Protein AF-A0A163EMZ0-F1 (afdb_monomer_lite)

pLDDT: mean 76.83, std 16.18, range [33.38, 95.81]

Sequence (226 aa):
MDLRSVIGKAVFKEPGGKTLHEARARQNAFLQRTDALIAEARGQAALTTDELLGALPGLTPQAEKGDMAVGLEMLRVQGLLSSEQAKRGFDLLQGIEKSESLLMPEDLLELRRQQKEPASRTYVQWVKALEAFMSFCQVASPLSCTREMAEAYKQKLLGRGLSKNTVKVQLAYLSGLWTSLSEARGVAHIFKGLPASVRLTSGEVALLLRPKAQKPLIKYITFTYY

Radius of gyration: 24.08 Å; chains: 1; bounding box: 62×53×71 Å

Secondary structure (DSSP, 8-state):
--HHHHHS-SS------SSHHHHHHHHHHHHHHHHHHHHHHTT-PPPPHHHHHHTHHHH-TTS-HHHHHHHHHHHHHTTSS-HHHHHHHHHHHHTSSPPPPP--HHHHHHHHHHHS---HHHHHHHHHHHHHHHHHHT-S-GGG--HHHHHHHHHHHHHTT--HHHHHHHHHHHHHHHHHHHHHH----TTTTTTTTS---HHHHHHHTS--PPPP---PPPPPP-

Foldseek 3Di:
DPLCVQLVDPDDDDDQDDDPVSNVVCVVVSVVVVVVSSCVSLLQADADLQLCLLCVCVVCVPDDLVVQLVVLVVCCVVVVDPPVSSVSSNCCSVVVDPRDDAQFLVNLLVLLCVVPPDDPVLSVLLVVLSSVLSSQVSYGGPLPDALVSLVVVLVVCVVVVDDLVVSLVSLVSLQSSLVSVCVVPVGDRSSPCVSVVSDDDPVRVVVVPDDPDPDPPPDDDDDDDD

Structure (mmCIF, N/CA/C/O backbone):
data_AF-A0A163EMZ0-F1
#
_entry.id   AF-A0A163EMZ0-F1
#
loop_
_atom_site.group_PDB
_atom_site.id
_atom_site.type_symbol
_atom_site.label_atom_id
_atom_site.label_alt_id
_atom_site.label_comp_id
_atom_site.label_asym_id
_atom_site.label_entity_id
_atom_site.label_seq_id
_atom_site.pdbx_PDB_ins_code
_atom_site.Cartn_x
_atom_site.Cartn_y
_atom_site.Cartn_z
_atom_site.occupancy
_atom_site.B_iso_or_equiv
_atom_site.auth_seq_id
_atom_site.auth_comp_id
_atom_site.auth_asym_id
_atom_site.auth_atom_id
_atom_site.pdbx_PDB_model_num
ATOM 1 N N . MET A 1 1 ? -5.904 5.024 -14.616 1.00 48.25 1 MET A N 1
ATOM 2 C CA . MET A 1 1 ? -7.087 4.771 -15.476 1.00 48.25 1 MET A CA 1
ATOM 3 C C . MET A 1 1 ? -7.919 6.040 -15.530 1.00 48.25 1 MET A C 1
ATOM 5 O O . MET A 1 1 ? -7.821 6.824 -14.595 1.00 48.25 1 MET A O 1
ATOM 9 N N . ASP A 1 2 ? -8.699 6.268 -16.588 1.00 49.69 2 ASP A N 1
ATOM 10 C CA . ASP A 1 2 ? -9.678 7.361 -16.584 1.00 49.69 2 ASP A CA 1
ATOM 11 C C . ASP A 1 2 ? -10.906 6.917 -15.773 1.00 49.69 2 ASP A C 1
ATOM 13 O O . ASP A 1 2 ? -11.596 5.972 -16.149 1.00 49.69 2 ASP A O 1
ATOM 17 N N . LEU A 1 3 ? -11.171 7.567 -14.637 1.00 49.88 3 LEU A N 1
ATOM 18 C CA . LEU A 1 3 ? -12.321 7.251 -13.779 1.00 49.88 3 LEU A CA 1
ATOM 19 C C . LEU A 1 3 ? -13.646 7.343 -14.541 1.00 49.88 3 LEU A C 1
ATOM 21 O O . LEU A 1 3 ? -14.586 6.611 -14.240 1.00 49.88 3 LEU A O 1
ATOM 25 N N . ARG A 1 4 ? -13.708 8.199 -15.569 1.00 51.28 4 ARG A N 1
ATOM 26 C CA . ARG A 1 4 ? -14.896 8.363 -16.411 1.00 51.28 4 ARG A CA 1
ATOM 27 C C . ARG A 1 4 ? -15.195 7.124 -17.245 1.00 51.28 4 ARG A C 1
ATOM 29 O O . ARG A 1 4 ? -16.366 6.822 -17.448 1.00 51.28 4 ARG A O 1
ATOM 36 N N . SER A 1 5 ? -14.171 6.393 -17.691 1.00 45.59 5 SER A N 1
ATOM 37 C CA . SER A 1 5 ? -14.360 5.180 -18.492 1.00 45.59 5 SER A CA 1
ATOM 38 C C . SER A 1 5 ? -14.722 3.952 -17.651 1.00 45.59 5 SER A C 1
ATOM 40 O O . SER A 1 5 ? -15.195 2.973 -18.213 1.00 45.59 5 SER A O 1
ATOM 42 N N . VAL A 1 6 ? -14.485 3.987 -16.332 1.00 50.25 6 VAL A N 1
ATOM 43 C CA . VAL A 1 6 ? -14.782 2.876 -15.404 1.00 50.25 6 VAL A CA 1
ATOM 44 C C . VAL A 1 6 ? -16.115 3.088 -14.679 1.00 50.25 6 VAL A C 1
ATOM 46 O O . VAL A 1 6 ? -16.925 2.175 -14.608 1.00 50.25 6 VAL A O 1
ATOM 49 N N . ILE A 1 7 ? -16.378 4.304 -14.189 1.00 53.16 7 ILE A N 1
ATOM 50 C CA . ILE A 1 7 ? -17.604 4.643 -13.441 1.00 53.16 7 ILE A CA 1
ATOM 51 C C . ILE A 1 7 ? -18.760 5.008 -14.391 1.00 53.16 7 ILE A C 1
ATOM 53 O O . ILE A 1 7 ? -19.932 4.954 -14.020 1.00 53.16 7 ILE A O 1
ATOM 57 N N . GLY A 1 8 ? -18.452 5.438 -15.620 1.00 48.69 8 GLY A N 1
ATOM 58 C CA . GLY A 1 8 ? -19.447 5.878 -16.605 1.00 48.69 8 GLY A CA 1
ATOM 59 C C . GLY A 1 8 ? -20.138 7.208 -16.266 1.00 48.69 8 GLY A C 1
ATOM 60 O O . GLY A 1 8 ? -21.023 7.645 -17.000 1.00 48.69 8 GLY A O 1
ATOM 61 N N . LYS A 1 9 ? -19.751 7.879 -15.170 1.00 56.56 9 LYS A N 1
ATOM 62 C CA . LYS A 1 9 ? -20.312 9.166 -14.731 1.00 56.56 9 LYS A CA 1
ATOM 63 C C . LYS A 1 9 ? -19.202 10.160 -14.407 1.00 56.56 9 LYS A C 1
ATOM 65 O O . LYS A 1 9 ? -18.270 9.854 -13.675 1.00 56.56 9 LYS A O 1
ATOM 70 N N . ALA A 1 10 ? -19.325 11.374 -14.945 1.00 52.25 10 ALA A N 1
ATOM 71 C CA . ALA A 1 10 ? -18.395 12.474 -14.676 1.00 52.25 10 ALA A CA 1
ATOM 72 C C . ALA A 1 10 ? -18.788 13.316 -13.449 1.00 52.25 10 ALA A C 1
ATOM 74 O O . ALA A 1 10 ? -17.958 14.060 -12.936 1.00 52.25 10 ALA A O 1
ATOM 75 N N . VAL A 1 11 ? -20.047 13.224 -13.003 1.00 61.91 11 VAL A N 1
ATOM 76 C CA . VAL A 1 11 ? -20.599 13.978 -11.870 1.00 61.91 11 VAL A CA 1
ATOM 77 C C . VAL A 1 11 ? -21.580 13.081 -11.118 1.00 61.91 11 VAL A C 1
ATOM 79 O O . VAL A 1 11 ? -22.507 12.539 -11.724 1.00 61.91 11 VAL A O 1
ATOM 82 N N . PHE A 1 12 ? -21.399 12.946 -9.807 1.00 61.03 12 PHE A N 1
ATOM 83 C CA . PHE A 1 12 ? -22.352 12.275 -8.926 1.00 61.03 12 PHE A CA 1
ATOM 84 C C . PHE A 1 12 ? -23.394 13.294 -8.455 1.00 61.03 12 PHE A C 1
ATOM 86 O O . PHE A 1 12 ? -23.039 14.381 -8.001 1.00 61.03 12 PHE A O 1
ATOM 93 N N . LYS A 1 13 ? -24.682 12.971 -8.595 1.00 71.44 13 LYS A N 1
ATOM 94 C CA . LYS A 1 13 ? -25.797 13.822 -8.154 1.00 71.44 13 LYS A CA 1
ATOM 95 C C . LYS A 1 13 ? -26.827 12.964 -7.429 1.00 71.44 13 LYS A C 1
ATOM 97 O O . LYS A 1 13 ? -27.250 11.948 -7.974 1.00 71.44 13 LYS A O 1
ATOM 102 N N . GLU A 1 14 ? -27.252 13.397 -6.246 1.00 68.81 14 GLU A N 1
ATOM 103 C CA . GLU A 1 14 ? -28.346 12.790 -5.481 1.00 68.81 14 GLU A CA 1
ATOM 104 C C . GLU A 1 14 ? -29.213 13.906 -4.863 1.00 68.81 14 GLU A C 1
ATOM 106 O O . GLU A 1 14 ? -28.675 14.942 -4.458 1.00 68.81 14 GLU A O 1
ATOM 111 N N . PRO A 1 15 ? -30.549 13.759 -4.822 1.00 64.81 15 PRO A N 1
ATOM 112 C CA . PRO A 1 15 ? -31.421 14.751 -4.202 1.00 64.81 15 PRO A CA 1
ATOM 113 C C . PRO A 1 15 ? -31.224 14.809 -2.677 1.00 64.81 15 PRO A C 1
ATOM 115 O O . PRO A 1 15 ? -31.428 13.827 -1.964 1.00 64.81 15 PRO A O 1
ATOM 118 N N . GLY A 1 16 ? -30.892 16.000 -2.169 1.00 53.47 16 GLY A N 1
ATOM 119 C CA . GLY A 1 16 ? -30.625 16.253 -0.746 1.00 53.47 16 GLY A CA 1
ATOM 120 C C . GLY A 1 16 ? -31.853 16.264 0.177 1.00 53.47 16 GLY A C 1
ATOM 121 O O . GLY A 1 16 ? -31.689 16.398 1.379 1.00 53.47 16 GLY A O 1
ATOM 122 N N . GLY A 1 17 ? -33.074 16.102 -0.339 1.00 65.31 17 GLY A N 1
ATOM 123 C CA . GLY A 1 17 ? -34.313 16.254 0.442 1.00 65.31 17 GLY A CA 1
ATOM 124 C C . GLY A 1 17 ? -34.954 17.635 0.276 1.00 65.31 17 GLY A C 1
ATOM 125 O O . GLY A 1 17 ? -34.531 18.422 -0.571 1.00 65.31 17 GLY A O 1
ATOM 126 N N . LYS A 1 18 ? -36.019 17.911 1.040 1.00 63.78 18 LYS A N 1
ATOM 127 C CA . LYS A 1 18 ? -36.804 19.159 0.924 1.00 63.78 18 LYS A CA 1
ATOM 128 C C . LYS A 1 18 ? -36.260 20.285 1.803 1.00 63.78 18 LYS A C 1
ATOM 130 O O . LYS A 1 18 ? -36.617 21.441 1.593 1.00 63.78 18 LYS A O 1
ATOM 135 N N . THR A 1 19 ? -35.406 19.966 2.776 1.00 71.50 19 THR A N 1
ATOM 136 C CA . THR A 1 19 ? -34.852 20.937 3.727 1.00 71.50 19 THR A CA 1
ATOM 137 C C . THR A 1 19 ? -33.322 20.906 3.764 1.00 71.50 19 THR A C 1
ATOM 139 O O . THR A 1 19 ? -32.683 19.890 3.490 1.00 71.50 19 THR A O 1
ATOM 142 N N . LEU A 1 20 ? -32.715 22.033 4.152 1.00 59.50 20 LEU A N 1
ATOM 143 C CA . LEU A 1 20 ? -31.262 22.166 4.343 1.00 59.50 20 LEU A CA 1
ATOM 144 C C . LEU A 1 20 ? -30.707 21.184 5.392 1.00 59.50 20 LEU A C 1
ATOM 146 O O . LEU A 1 20 ? -29.557 20.758 5.299 1.00 59.50 20 LEU A O 1
ATOM 150 N N . HIS A 1 21 ? -31.526 20.816 6.378 1.00 63.69 21 HIS A N 1
ATOM 151 C CA . HIS A 1 21 ? -31.138 19.907 7.452 1.00 63.69 21 HIS A CA 1
ATOM 152 C C . HIS A 1 21 ? -31.082 18.445 6.981 1.00 63.69 21 HIS A C 1
ATOM 154 O O . HIS A 1 21 ? -30.137 17.733 7.320 1.00 63.69 21 HIS A O 1
ATOM 160 N N . GLU A 1 22 ? -32.037 18.024 6.144 1.00 58.12 22 GLU A N 1
ATOM 161 C CA . GLU A 1 22 ? -32.027 16.713 5.477 1.00 58.12 22 GLU A CA 1
ATOM 162 C C . GLU A 1 22 ? -30.836 16.573 4.521 1.00 58.12 22 GLU A C 1
ATOM 164 O O . GLU A 1 22 ? -30.182 15.528 4.494 1.00 58.12 22 GLU A O 1
ATOM 169 N N . ALA A 1 23 ? -30.502 17.647 3.796 1.00 55.78 23 ALA A N 1
ATOM 170 C CA . ALA A 1 23 ? -29.372 17.658 2.870 1.00 55.78 23 ALA A CA 1
ATOM 171 C C . ALA A 1 23 ? -28.038 17.471 3.600 1.00 55.78 23 ALA A C 1
ATOM 173 O O . ALA A 1 23 ? -27.220 16.652 3.182 1.00 55.78 23 ALA A O 1
ATOM 174 N N . ARG A 1 24 ? -27.844 18.162 4.731 1.00 59.53 24 ARG A N 1
ATOM 175 C CA . ARG A 1 24 ? -26.654 17.997 5.581 1.00 59.53 24 ARG A CA 1
ATOM 176 C C . ARG A 1 24 ? -26.565 16.604 6.200 1.00 59.53 24 ARG A C 1
ATOM 178 O O . ARG A 1 24 ? -25.481 16.033 6.228 1.00 59.53 24 ARG A O 1
ATOM 185 N N . ALA A 1 25 ? -27.687 16.031 6.637 1.00 66.88 25 ALA A N 1
ATOM 186 C CA . ALA A 1 25 ? -27.706 14.681 7.201 1.00 66.88 25 ALA A CA 1
ATOM 187 C C . ALA A 1 25 ? -27.308 13.610 6.167 1.00 66.88 25 ALA A C 1
ATOM 189 O O . ALA A 1 25 ? -26.634 12.637 6.499 1.00 66.88 25 ALA A O 1
ATOM 190 N N . ARG A 1 26 ? -27.687 13.798 4.896 1.00 63.81 26 ARG A N 1
ATOM 191 C CA . ARG A 1 26 ? -27.383 12.862 3.799 1.00 63.81 26 ARG A CA 1
ATOM 192 C C . ARG A 1 26 ? -26.027 13.094 3.138 1.00 63.81 26 ARG A C 1
ATOM 194 O O . ARG A 1 26 ? -25.518 12.185 2.485 1.00 63.81 26 ARG A O 1
ATOM 201 N N . GLN A 1 27 ? -25.431 14.272 3.320 1.00 63.47 27 GLN A N 1
ATOM 202 C CA . GLN A 1 27 ? -24.167 14.655 2.694 1.00 63.47 27 GLN A CA 1
ATOM 203 C C . GLN A 1 27 ? -23.039 13.669 3.016 1.00 63.47 27 GLN A C 1
ATOM 205 O O . GLN A 1 27 ? -22.371 13.199 2.099 1.00 63.47 27 GLN A O 1
ATOM 210 N N . ASN A 1 28 ? -22.868 13.295 4.288 1.00 64.75 28 ASN A N 1
ATOM 211 C CA . ASN A 1 28 ? -21.809 12.365 4.693 1.00 64.75 28 ASN A CA 1
ATOM 212 C C . ASN A 1 28 ? -22.002 10.970 4.080 1.00 64.75 28 ASN A C 1
ATOM 214 O O . ASN A 1 28 ? -21.058 10.400 3.541 1.00 64.75 28 ASN A O 1
AT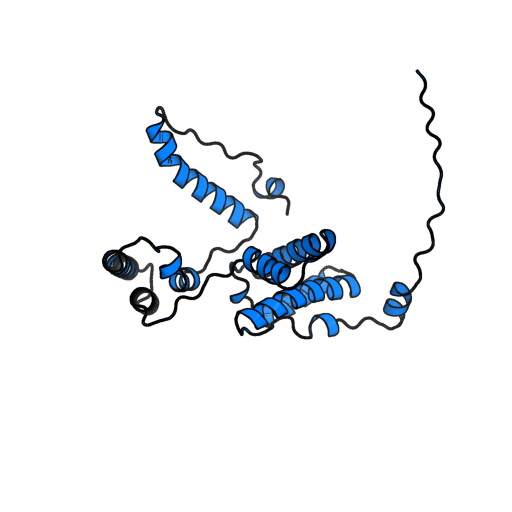OM 218 N N . ALA A 1 29 ? -23.233 10.455 4.076 1.00 66.31 29 ALA A N 1
ATOM 219 C CA . ALA A 1 29 ? -23.548 9.161 3.471 1.00 66.31 29 ALA A CA 1
ATOM 220 C C . ALA A 1 29 ? -23.405 9.166 1.936 1.00 66.31 29 ALA A C 1
ATOM 222 O O . ALA A 1 29 ? -23.107 8.138 1.328 1.00 66.31 29 ALA A O 1
ATOM 223 N N . PHE A 1 30 ? -23.646 10.305 1.279 1.00 68.50 30 PHE A N 1
ATOM 224 C CA . PHE A 1 30 ? -23.410 10.473 -0.155 1.00 68.50 30 PHE A CA 1
ATOM 225 C C . PHE A 1 30 ? -21.914 10.536 -0.481 1.00 68.50 30 PHE A C 1
ATOM 227 O O . PHE A 1 30 ? -21.473 9.848 -1.400 1.00 68.50 30 PHE A O 1
ATOM 234 N N . LEU A 1 31 ? -21.128 11.293 0.294 1.00 69.50 31 LEU A N 1
ATOM 235 C CA . LEU A 1 31 ? -19.672 11.355 0.142 1.00 69.50 31 LEU A CA 1
ATOM 236 C C . LEU A 1 31 ? -19.045 9.971 0.324 1.00 69.50 31 LEU A C 1
ATOM 238 O O . LEU A 1 31 ? -18.386 9.499 -0.591 1.00 69.50 31 LEU A O 1
ATOM 242 N N . GLN A 1 32 ? -19.378 9.256 1.402 1.00 67.31 32 GLN A N 1
ATOM 243 C CA . GLN A 1 32 ? -18.869 7.901 1.655 1.00 67.31 32 GLN A CA 1
ATOM 244 C C . GLN A 1 32 ? -19.189 6.914 0.522 1.00 67.31 32 GLN A C 1
ATOM 246 O O . GLN A 1 32 ? -18.317 6.161 0.097 1.00 67.31 32 GLN A O 1
ATOM 251 N N . ARG A 1 33 ? -20.420 6.929 -0.013 1.00 67.06 33 ARG A N 1
ATOM 252 C CA . ARG A 1 33 ? -20.797 6.081 -1.162 1.00 67.06 33 ARG A CA 1
ATOM 253 C C . ARG A 1 33 ? -20.040 6.462 -2.433 1.00 67.06 33 ARG A C 1
ATOM 255 O O . ARG A 1 33 ? -19.674 5.592 -3.217 1.00 67.06 33 ARG A O 1
ATOM 262 N N . THR A 1 34 ? -19.821 7.756 -2.644 1.00 68.50 34 THR A N 1
ATOM 263 C CA . THR A 1 34 ? -19.108 8.262 -3.820 1.00 68.50 34 THR A CA 1
ATOM 264 C C . THR A 1 34 ? -17.620 7.929 -3.744 1.00 68.50 34 THR A C 1
ATOM 266 O O . THR A 1 34 ? -17.052 7.452 -4.722 1.00 68.50 34 THR A O 1
ATOM 269 N N . ASP A 1 35 ? -17.014 8.099 -2.572 1.00 64.00 35 ASP A N 1
ATOM 270 C CA . ASP A 1 35 ? -15.621 7.757 -2.301 1.00 64.00 35 ASP A CA 1
ATOM 271 C C . ASP A 1 35 ? -15.392 6.247 -2.412 1.00 64.00 35 ASP A C 1
ATOM 273 O O . ASP A 1 35 ? -14.417 5.831 -3.033 1.00 64.00 35 ASP A O 1
ATOM 277 N N . ALA A 1 36 ? -16.329 5.424 -1.927 1.00 60.59 36 ALA A N 1
ATOM 278 C CA . ALA A 1 36 ? -16.290 3.973 -2.105 1.00 60.59 36 ALA A CA 1
ATOM 279 C C . ALA A 1 36 ? -16.339 3.569 -3.590 1.00 60.59 36 ALA A C 1
ATOM 281 O O . ALA A 1 36 ? -15.515 2.773 -4.032 1.00 60.59 36 ALA A O 1
ATOM 282 N N . LEU A 1 37 ? -17.233 4.170 -4.386 1.00 63.25 37 LEU A N 1
ATOM 283 C CA . LEU A 1 37 ? -17.317 3.924 -5.833 1.00 63.25 37 LEU A CA 1
ATOM 284 C C . LEU A 1 37 ? -16.059 4.383 -6.581 1.00 63.25 37 LEU A C 1
ATOM 286 O O . LEU A 1 37 ? -15.639 3.750 -7.548 1.00 63.25 37 LEU A O 1
ATOM 290 N N . ILE A 1 38 ? -15.452 5.492 -6.155 1.00 61.31 38 ILE A N 1
ATOM 291 C CA . ILE A 1 38 ? -14.194 5.983 -6.724 1.00 61.31 38 ILE A CA 1
ATOM 292 C C . ILE A 1 38 ? -13.042 5.044 -6.357 1.00 61.31 38 ILE A C 1
ATOM 294 O O . ILE A 1 38 ? -12.233 4.733 -7.230 1.00 61.31 38 ILE A O 1
ATOM 298 N N . ALA A 1 39 ? -12.968 4.580 -5.108 1.00 59.72 39 ALA A N 1
ATOM 299 C CA . ALA A 1 39 ? -11.950 3.642 -4.641 1.00 59.72 39 ALA A CA 1
ATOM 300 C C . ALA A 1 39 ? -12.048 2.299 -5.381 1.00 59.72 39 ALA A C 1
ATOM 302 O O . ALA A 1 39 ? -11.060 1.826 -5.949 1.00 59.72 39 ALA A O 1
ATOM 303 N N . GLU A 1 40 ? -13.260 1.754 -5.490 1.00 59.19 40 GLU A N 1
ATOM 304 C CA . GLU A 1 40 ? -13.560 0.532 -6.239 1.00 59.19 40 GLU A CA 1
ATOM 305 C C . GLU A 1 40 ? -13.182 0.681 -7.722 1.00 59.19 40 GLU A C 1
ATOM 307 O O . GLU A 1 40 ? -12.467 -0.151 -8.283 1.00 59.19 40 GLU A O 1
ATOM 312 N N . ALA A 1 41 ? -13.545 1.802 -8.352 1.00 55.34 41 ALA A N 1
ATOM 313 C CA . ALA A 1 41 ? -13.198 2.082 -9.745 1.00 55.34 41 ALA A CA 1
ATOM 314 C C . ALA A 1 41 ? -11.706 2.363 -9.986 1.00 55.34 41 ALA A C 1
ATOM 316 O O . ALA A 1 41 ? -11.213 2.206 -11.107 1.00 55.34 41 ALA A O 1
ATOM 317 N N . ARG A 1 42 ? -10.965 2.785 -8.956 1.00 53.12 42 AR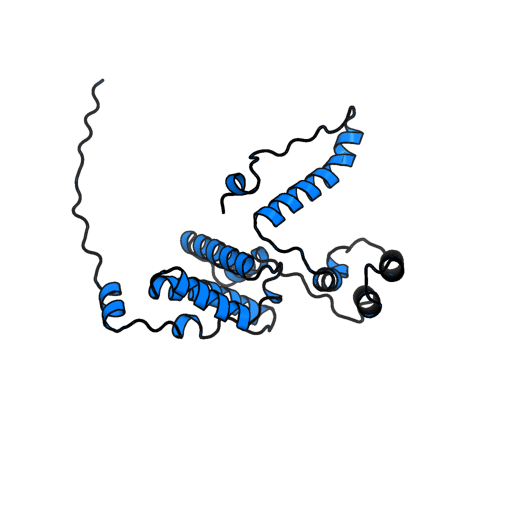G A N 1
ATOM 318 C CA . ARG A 1 42 ? -9.498 2.891 -8.991 1.00 53.12 42 ARG A CA 1
ATOM 319 C C . ARG A 1 42 ? -8.812 1.544 -8.771 1.00 53.12 42 ARG A C 1
ATOM 321 O O . ARG A 1 42 ? -7.594 1.470 -8.935 1.00 53.12 42 ARG A O 1
ATOM 328 N N . GLY A 1 43 ? -9.561 0.493 -8.432 1.00 51.19 43 GLY A N 1
ATOM 329 C CA . GLY A 1 43 ? -9.001 -0.786 -8.009 1.00 51.19 43 GLY A CA 1
ATOM 330 C C . GLY A 1 43 ? -8.204 -0.665 -6.709 1.00 51.19 43 GLY A C 1
ATOM 331 O O . GLY A 1 43 ? -7.278 -1.446 -6.496 1.00 51.19 43 GLY A O 1
ATOM 332 N N . GLN A 1 44 ? -8.515 0.338 -5.880 1.00 58.56 44 GLN A N 1
ATOM 333 C CA . GLN A 1 44 ? -8.017 0.410 -4.514 1.00 58.56 44 GLN A CA 1
ATOM 334 C C . GLN A 1 44 ? -8.790 -0.644 -3.729 1.00 58.56 44 GLN A C 1
ATOM 336 O O . GLN A 1 44 ? -10.007 -0.542 -3.582 1.00 58.56 44 GLN A O 1
ATOM 341 N N . ALA A 1 45 ? -8.100 -1.696 -3.290 1.00 61.53 45 ALA A N 1
ATOM 342 C CA . ALA A 1 45 ? -8.734 -2.664 -2.414 1.00 61.53 45 ALA A CA 1
ATOM 343 C C . ALA A 1 45 ? -9.136 -1.970 -1.112 1.00 61.53 45 ALA A C 1
ATOM 345 O O . ALA A 1 45 ? -8.443 -1.063 -0.645 1.00 61.53 45 ALA A O 1
ATOM 346 N N . ALA A 1 46 ? -10.272 -2.377 -0.553 1.00 68.25 46 ALA A N 1
ATOM 347 C CA . ALA A 1 46 ? -10.661 -1.941 0.775 1.00 68.25 46 ALA A CA 1
ATOM 348 C C . ALA A 1 46 ? -9.631 -2.442 1.795 1.00 68.25 46 ALA A C 1
ATOM 350 O O . ALA A 1 46 ? -9.041 -3.511 1.614 1.00 68.25 46 ALA A O 1
ATOM 351 N N . LEU A 1 47 ? -9.426 -1.667 2.860 1.00 70.88 47 LEU A N 1
ATOM 352 C CA . LEU A 1 47 ? -8.662 -2.142 4.007 1.00 70.88 47 LEU A CA 1
ATOM 353 C C . LEU A 1 47 ? -9.318 -3.417 4.537 1.00 70.88 47 LEU A C 1
ATOM 355 O O . LEU A 1 47 ? -10.541 -3.497 4.674 1.00 70.88 47 LEU A O 1
ATOM 359 N N . THR A 1 48 ? -8.494 -4.409 4.829 1.00 77.44 48 THR A N 1
ATOM 360 C CA . THR A 1 48 ? -8.929 -5.616 5.521 1.00 77.44 48 THR A CA 1
ATOM 361 C C . THR A 1 48 ? -9.368 -5.275 6.944 1.00 77.44 48 THR A C 1
ATOM 363 O O . THR A 1 48 ? -8.965 -4.261 7.521 1.00 77.44 48 THR A O 1
ATOM 366 N N . THR A 1 49 ? -10.177 -6.147 7.544 1.00 79.81 49 THR A N 1
ATOM 367 C CA . THR A 1 49 ? -10.603 -6.006 8.941 1.00 79.81 49 THR A CA 1
ATOM 368 C C . THR A 1 49 ? -9.412 -5.853 9.889 1.00 79.81 49 THR A C 1
ATOM 370 O O . THR A 1 49 ? -9.453 -5.020 10.788 1.00 79.81 49 THR A O 1
ATOM 373 N N . ASP A 1 50 ? -8.326 -6.593 9.661 1.00 80.62 50 ASP A N 1
ATOM 374 C CA . ASP A 1 50 ? -7.134 -6.531 10.512 1.00 80.62 50 ASP A CA 1
ATOM 375 C C . ASP A 1 50 ? -6.354 -5.220 10.352 1.00 80.62 50 ASP A C 1
ATOM 377 O O . ASP A 1 50 ? -5.836 -4.698 11.339 1.00 80.62 50 ASP A O 1
ATOM 381 N N . GLU A 1 51 ? -6.305 -4.655 9.142 1.00 77.25 51 GLU A N 1
ATOM 382 C CA . GLU A 1 51 ? -5.717 -3.330 8.908 1.00 77.25 51 GLU A CA 1
ATOM 383 C C . GLU A 1 51 ? -6.550 -2.231 9.583 1.00 77.25 51 GLU A C 1
ATOM 385 O O . GLU A 1 51 ? -5.995 -1.336 10.222 1.00 77.25 51 GLU A O 1
ATOM 390 N N . LEU A 1 52 ? -7.883 -2.316 9.504 1.00 81.50 52 LEU A N 1
ATOM 391 C CA . LEU A 1 52 ? -8.783 -1.384 10.191 1.00 81.50 52 LEU A CA 1
ATOM 392 C C . LEU A 1 52 ? -8.641 -1.473 11.714 1.00 81.50 52 LEU A C 1
ATOM 394 O O . LEU A 1 52 ? -8.606 -0.442 12.385 1.00 81.50 52 LEU A O 1
ATOM 398 N N . LEU A 1 53 ? -8.523 -2.688 12.258 1.00 84.38 53 LEU A N 1
ATOM 399 C CA . LEU A 1 53 ? -8.307 -2.904 13.688 1.00 84.38 53 LEU A CA 1
ATOM 400 C C . LEU A 1 53 ? -6.956 -2.349 14.139 1.00 84.38 53 LEU A C 1
ATOM 402 O O . LEU A 1 53 ? -6.917 -1.610 15.118 1.00 84.38 53 LEU A O 1
ATOM 406 N N . GLY A 1 54 ? -5.871 -2.623 13.408 1.00 81.81 54 GLY A N 1
ATOM 407 C CA . GLY A 1 54 ? -4.532 -2.103 13.721 1.00 81.81 54 GLY A CA 1
ATOM 408 C C . GLY A 1 54 ? -4.476 -0.572 13.802 1.00 81.81 54 GLY A C 1
ATOM 409 O O . GLY A 1 54 ? -3.738 -0.010 14.617 1.00 81.81 54 GLY A O 1
ATOM 410 N N . ALA A 1 55 ? -5.315 0.097 13.012 1.00 80.88 55 ALA A N 1
ATOM 411 C CA . ALA A 1 55 ? -5.447 1.547 12.938 1.00 80.88 55 ALA A CA 1
ATOM 412 C C . ALA A 1 55 ? -6.469 2.150 13.911 1.00 80.88 55 ALA A C 1
ATOM 414 O O . ALA A 1 55 ? -6.568 3.376 14.015 1.00 80.88 55 ALA A O 1
ATOM 415 N N . LEU A 1 56 ? -7.261 1.309 14.582 1.00 82.00 56 LEU A N 1
ATOM 416 C CA . LEU A 1 56 ? -8.481 1.699 15.287 1.00 82.00 56 LEU A CA 1
ATOM 417 C C . LEU A 1 56 ? -8.275 2.884 16.247 1.00 82.00 56 LEU A C 1
ATOM 419 O O . LEU A 1 56 ? -9.043 3.843 16.144 1.00 82.00 56 LEU A O 1
ATOM 423 N N . PRO A 1 57 ? -7.223 2.920 17.097 1.00 78.31 57 PRO A N 1
ATOM 424 C CA . PRO A 1 57 ? -7.005 4.051 18.000 1.00 78.31 57 PRO A CA 1
ATOM 425 C C . PRO A 1 57 ? -6.804 5.393 17.278 1.00 78.31 57 PRO A C 1
ATOM 427 O O . PRO A 1 57 ? -7.212 6.433 17.790 1.00 78.31 57 PRO A O 1
ATOM 430 N N . GLY A 1 58 ? -6.194 5.380 16.088 1.00 74.81 58 GLY A N 1
ATOM 431 C CA . GLY A 1 58 ? -5.986 6.572 15.263 1.00 74.81 58 GLY A CA 1
ATOM 432 C C . GLY A 1 58 ? -7.207 6.971 14.431 1.00 74.81 58 GLY A C 1
ATOM 433 O O . GLY A 1 58 ? -7.370 8.149 14.122 1.00 74.81 58 GLY A O 1
ATOM 434 N N . LEU A 1 59 ? -8.076 6.014 14.090 1.00 76.00 59 LEU A N 1
ATOM 435 C CA . LEU A 1 59 ? -9.321 6.265 13.356 1.00 76.00 59 LEU A CA 1
ATOM 436 C C . LEU A 1 59 ? -10.425 6.841 14.252 1.00 76.00 59 LEU A C 1
ATOM 438 O O . LEU A 1 59 ? -11.274 7.592 13.773 1.00 76.00 59 LEU A O 1
ATOM 442 N N . THR A 1 60 ? -10.403 6.527 15.550 1.00 77.25 60 THR A N 1
ATOM 443 C CA . THR A 1 60 ? -11.399 7.001 16.522 1.00 77.25 60 THR A CA 1
ATOM 444 C C . THR A 1 60 ? -10.767 7.771 17.689 1.00 77.25 60 THR A C 1
ATOM 446 O O . THR A 1 60 ? -10.991 7.418 18.848 1.00 77.25 60 THR A O 1
ATOM 449 N N . PRO A 1 61 ? -10.000 8.849 17.436 1.00 74.44 61 PRO A N 1
ATOM 450 C CA . PRO A 1 61 ? -9.215 9.523 18.475 1.00 74.44 61 PRO A CA 1
ATOM 451 C C . PRO A 1 61 ? -10.073 10.237 19.530 1.00 74.44 61 PRO A C 1
ATOM 453 O O . PRO A 1 61 ? -9.580 10.545 20.609 1.00 74.44 61 PRO A O 1
ATOM 456 N N . GLN A 1 62 ? -11.343 10.512 19.215 1.00 77.56 62 GLN A N 1
ATOM 457 C CA . GLN A 1 62 ? -12.298 11.193 20.098 1.00 77.56 62 GLN A CA 1
ATOM 458 C C . GLN A 1 62 ? -13.310 10.238 20.749 1.00 77.56 62 GLN A C 1
ATOM 460 O O . GLN A 1 62 ? -14.160 10.687 21.511 1.00 77.56 62 GLN A O 1
ATOM 465 N N . ALA A 1 63 ? -13.278 8.946 20.409 1.00 79.38 63 ALA A N 1
ATOM 466 C CA . ALA A 1 63 ? -14.239 7.987 20.939 1.00 79.38 63 ALA A CA 1
ATOM 467 C C . ALA A 1 63 ? -13.824 7.512 22.336 1.00 79.38 63 ALA A C 1
ATOM 469 O O . ALA A 1 63 ? -12.641 7.281 22.602 1.00 79.38 63 ALA A O 1
ATOM 470 N N . GLU A 1 64 ? -14.802 7.315 23.220 1.00 84.00 64 GLU A N 1
ATOM 471 C CA . GLU A 1 64 ? -14.540 6.715 24.522 1.00 84.00 64 GLU A CA 1
ATOM 472 C C . GLU A 1 64 ? -14.162 5.237 24.365 1.00 84.00 64 GLU A C 1
ATOM 474 O O . GLU A 1 64 ? -14.833 4.454 23.691 1.00 84.00 64 GLU A O 1
ATOM 479 N N . LYS A 1 65 ? -13.068 4.830 25.020 1.00 83.00 65 LYS A N 1
ATOM 480 C CA . LYS A 1 65 ? -12.540 3.460 24.920 1.00 83.00 65 LYS A CA 1
ATOM 481 C C . LYS A 1 65 ? -13.544 2.402 25.387 1.00 83.00 65 LYS A C 1
ATOM 483 O O . LYS A 1 65 ? -13.541 1.296 24.854 1.00 83.00 65 LYS A O 1
ATOM 488 N N . GLY A 1 66 ? -14.378 2.739 26.376 1.00 82.38 66 GLY A N 1
ATOM 489 C CA . GLY A 1 66 ? -15.427 1.858 26.896 1.00 82.38 66 GLY A CA 1
ATOM 490 C C . GLY A 1 66 ? -16.483 1.540 25.840 1.00 82.38 66 GLY A C 1
ATOM 491 O O . GLY A 1 66 ? -16.736 0.369 25.567 1.00 82.38 66 GLY A O 1
ATOM 492 N N . ASP A 1 67 ? -17.011 2.567 25.174 1.00 85.44 67 ASP A N 1
ATOM 493 C CA . ASP A 1 67 ? -17.997 2.415 24.098 1.00 85.44 67 ASP A CA 1
ATOM 494 C C . ASP A 1 67 ? -17.428 1.632 22.912 1.00 85.44 67 ASP A C 1
ATOM 496 O O . ASP A 1 67 ? -18.090 0.760 22.346 1.00 85.44 67 ASP A O 1
ATOM 500 N N . MET A 1 68 ? -16.163 1.883 22.571 1.00 85.06 68 MET A N 1
ATOM 501 C CA . MET A 1 68 ? -15.466 1.156 21.511 1.00 85.06 68 MET A CA 1
ATOM 502 C C . MET A 1 68 ? -15.262 -0.324 21.856 1.00 85.06 68 MET A C 1
ATOM 504 O O . MET A 1 68 ? -15.454 -1.184 20.998 1.00 85.06 68 MET A O 1
ATOM 508 N N . ALA A 1 69 ? -14.922 -0.644 23.108 1.00 86.44 69 ALA A N 1
ATOM 509 C CA . ALA A 1 69 ? -14.801 -2.025 23.571 1.00 86.44 69 ALA A CA 1
ATOM 510 C C . ALA A 1 69 ? -16.143 -2.771 23.506 1.00 86.44 69 ALA A C 1
ATOM 512 O O . ALA A 1 69 ? -16.192 -3.913 23.047 1.00 86.44 69 ALA A O 1
ATOM 513 N N . VAL A 1 70 ? -17.238 -2.110 23.898 1.00 88.12 70 VAL A N 1
ATOM 514 C CA . VAL A 1 70 ? -18.596 -2.659 23.760 1.00 88.12 70 VAL A CA 1
ATOM 515 C C . VAL A 1 70 ? -18.937 -2.881 22.286 1.00 88.12 70 VAL A C 1
ATOM 517 O O . VAL A 1 70 ? -19.432 -3.948 21.928 1.00 88.12 70 VAL A O 1
ATOM 520 N N . GLY A 1 71 ? -18.616 -1.922 21.415 1.00 87.88 71 GLY A N 1
ATOM 521 C CA . GLY A 1 71 ? -18.812 -2.047 19.971 1.00 87.88 71 GLY A CA 1
ATOM 522 C C . GLY A 1 71 ? -18.076 -3.246 19.364 1.00 87.88 71 GLY A C 1
ATOM 523 O O . GLY A 1 71 ? -18.678 -4.014 18.614 1.00 87.88 71 GLY A O 1
ATOM 524 N N . LEU A 1 72 ? -16.806 -3.462 19.724 1.00 89.56 72 LEU A N 1
ATOM 525 C CA . LEU A 1 72 ? -16.030 -4.627 19.274 1.00 89.56 72 LEU A CA 1
ATOM 526 C C . LEU A 1 72 ? -16.661 -5.950 19.725 1.00 89.56 72 LEU A C 1
ATOM 528 O O . LEU A 1 72 ? -16.748 -6.893 18.937 1.00 89.56 72 LEU A O 1
ATOM 532 N N . GLU A 1 73 ? -17.148 -6.010 20.963 1.00 89.31 73 GLU A N 1
ATOM 533 C CA . GLU A 1 73 ? -17.805 -7.204 21.493 1.00 89.31 73 GLU A CA 1
ATOM 534 C C . GLU A 1 73 ? -19.156 -7.467 20.811 1.00 89.31 73 GLU A C 1
ATOM 536 O O . GLU A 1 73 ? -19.477 -8.608 20.480 1.00 89.31 73 GLU A O 1
ATOM 541 N N . MET A 1 74 ? -19.923 -6.419 20.499 1.00 87.81 74 MET A N 1
ATOM 542 C CA . MET A 1 74 ? -21.149 -6.552 19.709 1.00 87.81 74 MET A CA 1
ATOM 543 C C . MET A 1 74 ? -20.865 -7.084 18.300 1.00 87.81 74 MET A C 1
ATOM 545 O O . MET A 1 74 ? -21.571 -7.981 17.836 1.00 87.81 74 MET A O 1
ATOM 549 N N . LEU A 1 75 ? -19.820 -6.586 17.632 1.00 88.56 75 LEU A N 1
ATOM 550 C CA . LEU A 1 75 ? -19.409 -7.076 16.311 1.00 88.56 75 LEU A CA 1
ATOM 551 C C . LEU A 1 75 ? -18.948 -8.541 16.361 1.00 88.56 75 LEU A C 1
ATOM 553 O O . LEU A 1 75 ? -19.242 -9.306 15.441 1.00 88.56 75 LEU A O 1
ATOM 557 N N . ARG A 1 76 ? -18.292 -8.961 17.451 1.00 93.06 76 ARG A N 1
ATOM 558 C CA . ARG A 1 76 ? -17.943 -10.367 17.703 1.00 93.06 76 ARG A CA 1
ATOM 559 C C . ARG A 1 76 ? -19.186 -11.242 17.842 1.00 93.06 76 ARG A C 1
ATOM 561 O O . ARG A 1 76 ? -19.285 -12.277 17.188 1.00 93.06 76 ARG A O 1
ATOM 568 N N . VAL A 1 77 ? -20.150 -10.830 18.669 1.00 90.25 77 VAL A N 1
ATOM 569 C CA . VAL A 1 77 ? -21.408 -11.568 18.891 1.00 90.25 77 VAL A CA 1
ATOM 570 C C . VAL A 1 77 ? -22.227 -11.683 17.602 1.00 90.25 77 VAL A C 1
ATOM 572 O O . VAL A 1 77 ? -22.847 -12.715 17.359 1.00 90.25 77 VAL A O 1
ATOM 575 N N . GLN A 1 78 ? -22.187 -10.662 16.745 1.00 88.94 78 GLN A N 1
ATOM 576 C CA . GLN A 1 78 ? -22.825 -10.675 15.424 1.00 88.94 78 GLN A CA 1
ATOM 577 C C . GLN A 1 78 ? -22.066 -11.513 14.379 1.00 88.94 78 GLN A C 1
ATOM 579 O O . GLN A 1 78 ? -22.535 -11.643 13.250 1.00 88.94 78 GLN A O 1
ATOM 584 N N . GLY A 1 79 ? -20.906 -12.080 14.727 1.00 83.50 79 GLY A N 1
ATOM 585 C CA . GLY A 1 79 ? -20.082 -12.884 13.823 1.00 83.50 79 GLY A CA 1
ATOM 586 C C . GLY A 1 79 ? -19.330 -12.072 12.765 1.00 83.50 79 GLY A C 1
ATOM 587 O O . GLY A 1 79 ? -18.811 -12.653 11.815 1.00 83.50 79 GLY A O 1
ATOM 588 N N . LEU A 1 80 ? -19.265 -10.745 12.911 1.00 82.69 80 LEU A N 1
ATOM 589 C CA . LEU A 1 80 ? -18.528 -9.854 12.008 1.00 82.69 80 LEU A CA 1
ATOM 590 C C . LEU A 1 80 ? -17.035 -9.782 12.351 1.00 82.69 80 LEU A C 1
ATOM 592 O O . LEU A 1 80 ? -16.229 -9.447 11.486 1.00 82.69 80 LEU A O 1
ATOM 596 N N . LEU A 1 81 ? -16.672 -10.112 13.594 1.00 87.81 81 LEU A N 1
ATOM 597 C CA . LEU A 1 81 ? -15.292 -10.278 14.050 1.00 87.81 81 LEU A CA 1
ATOM 598 C C . LEU A 1 81 ? -15.093 -11.670 14.644 1.00 87.81 81 LEU A C 1
ATOM 600 O O . LEU A 1 81 ? -15.965 -12.193 15.342 1.00 87.81 81 LEU A O 1
ATOM 604 N N . SER A 1 82 ? -13.909 -12.243 14.436 1.00 88.69 82 SER A N 1
ATOM 605 C CA . SER A 1 82 ? -13.484 -13.411 15.207 1.00 88.69 82 SER A CA 1
ATOM 606 C C . SER A 1 82 ? -13.194 -13.031 16.667 1.00 88.69 82 SER A C 1
ATOM 608 O O . SER A 1 82 ? -12.952 -11.867 16.998 1.00 88.69 82 SER A O 1
ATOM 610 N N . SER A 1 83 ? -13.168 -14.023 17.563 1.00 88.88 83 SER A N 1
ATOM 611 C CA . SER A 1 83 ? -12.772 -13.797 18.962 1.00 88.88 83 SER A CA 1
ATOM 612 C C . SER A 1 83 ? -11.350 -13.240 19.089 1.00 88.88 83 SER A C 1
ATOM 614 O O . SER A 1 83 ? -11.086 -12.437 19.979 1.00 88.88 83 SER A O 1
ATOM 616 N N . GLU A 1 84 ? -10.447 -13.629 18.187 1.00 88.56 84 GLU A N 1
ATOM 617 C CA . GLU A 1 84 ? -9.074 -13.115 18.151 1.00 88.56 84 GLU A CA 1
ATOM 618 C C . GLU A 1 84 ? -9.035 -11.652 17.698 1.00 88.56 84 GLU A C 1
ATOM 620 O O . GLU A 1 84 ? -8.362 -10.837 18.322 1.00 88.56 84 GLU A O 1
ATOM 625 N N . GLN A 1 85 ? -9.814 -11.296 16.675 1.00 87.75 85 GLN A N 1
ATOM 626 C CA . GLN A 1 85 ? -9.912 -9.927 16.164 1.00 87.75 85 GLN A CA 1
ATOM 627 C C . GLN A 1 85 ? -10.511 -8.962 17.189 1.00 87.75 85 GLN A C 1
ATOM 629 O O . GLN A 1 85 ? -9.985 -7.869 17.395 1.00 87.75 85 GLN A O 1
ATOM 634 N N . ALA A 1 86 ? -11.580 -9.376 17.871 1.00 88.38 86 ALA A N 1
ATOM 635 C CA . ALA A 1 86 ? -12.202 -8.573 18.920 1.00 88.38 86 ALA A CA 1
ATOM 636 C C . ALA A 1 86 ? -11.247 -8.351 20.102 1.00 88.38 86 ALA A C 1
ATOM 638 O O . ALA A 1 86 ? -11.094 -7.222 20.571 1.00 88.38 86 ALA A O 1
ATOM 639 N N . LYS A 1 87 ? -10.544 -9.409 20.531 1.00 89.62 87 LYS A N 1
ATOM 640 C CA . LYS A 1 87 ? -9.522 -9.319 21.579 1.00 89.62 87 LYS A CA 1
ATOM 641 C C . LYS A 1 87 ? -8.386 -8.379 21.175 1.00 89.62 87 LYS A C 1
ATOM 643 O O . LYS A 1 87 ? -8.026 -7.500 21.947 1.00 89.62 87 LYS A O 1
ATOM 648 N N . ARG A 1 88 ? -7.873 -8.514 19.952 1.00 87.69 88 ARG A N 1
ATOM 649 C CA . ARG A 1 88 ? -6.820 -7.644 19.419 1.00 87.69 88 ARG A CA 1
ATOM 650 C C . ARG A 1 88 ? -7.249 -6.176 19.400 1.00 87.69 88 ARG A C 1
ATOM 652 O O . ARG A 1 88 ? -6.516 -5.310 19.864 1.00 87.69 88 ARG A O 1
ATOM 659 N N . GLY A 1 89 ? -8.458 -5.888 18.913 1.00 86.56 89 GLY A N 1
ATOM 660 C CA . GLY A 1 89 ? -9.018 -4.535 18.933 1.00 86.56 89 GLY A CA 1
ATOM 661 C C . GLY A 1 89 ? -9.116 -3.962 20.350 1.00 86.56 89 GLY A C 1
ATOM 662 O O . GLY A 1 89 ? -8.782 -2.799 20.571 1.00 86.56 89 GLY A O 1
ATOM 663 N N . PHE A 1 90 ? -9.511 -4.785 21.325 1.00 88.06 90 PHE A N 1
ATOM 664 C CA . PHE A 1 90 ? -9.538 -4.394 22.732 1.00 88.06 90 PHE A CA 1
ATOM 665 C C . PHE A 1 90 ? -8.133 -4.078 23.266 1.00 88.06 90 PHE A C 1
ATOM 667 O O . PHE A 1 90 ? -7.925 -3.012 23.847 1.00 88.06 90 PHE A O 1
ATOM 674 N N . ASP A 1 91 ? -7.159 -4.955 23.016 1.00 87.88 91 ASP A N 1
ATOM 675 C CA . ASP A 1 91 ? -5.768 -4.780 23.448 1.00 87.88 91 ASP A CA 1
ATOM 676 C C . ASP A 1 91 ? -5.143 -3.506 22.842 1.00 87.88 91 ASP A C 1
ATOM 678 O O . ASP A 1 91 ? -4.431 -2.770 23.533 1.00 87.88 91 ASP A O 1
ATOM 682 N N . LEU A 1 92 ? -5.479 -3.177 21.590 1.00 87.38 92 LEU A N 1
ATOM 683 C CA . LEU A 1 92 ? -5.086 -1.934 20.916 1.00 87.38 92 LEU A CA 1
ATOM 684 C C . LEU A 1 92 ? -5.713 -0.685 21.558 1.00 87.38 92 LEU A C 1
ATOM 686 O O . LEU A 1 92 ? -5.023 0.313 21.772 1.00 87.38 92 LEU A O 1
ATOM 690 N N . LEU A 1 93 ? -7.003 -0.723 21.915 1.00 85.94 93 LEU A N 1
ATOM 691 C CA . LEU A 1 93 ? -7.678 0.392 22.599 1.00 85.94 93 LEU A CA 1
ATOM 692 C C . LEU A 1 93 ? -7.105 0.636 24.000 1.00 85.94 93 LEU A C 1
ATOM 694 O O . LEU A 1 93 ? -6.942 1.788 24.422 1.00 85.94 93 LEU A O 1
ATOM 698 N N . GLN A 1 94 ? -6.763 -0.433 24.721 1.00 84.06 94 GLN A N 1
ATOM 699 C CA . GLN A 1 94 ? -6.125 -0.346 26.036 1.00 84.06 94 GLN A CA 1
ATOM 700 C C . GLN A 1 94 ? -4.649 0.072 25.960 1.00 84.06 94 GLN A C 1
ATOM 702 O O . GLN A 1 94 ? -4.071 0.447 26.978 1.00 84.06 94 GLN A O 1
ATOM 707 N N . GLY A 1 95 ? -4.047 0.079 24.766 1.00 80.44 95 GLY A N 1
ATOM 708 C CA . GLY A 1 95 ? -2.631 0.397 24.566 1.00 80.44 95 GLY A CA 1
ATOM 709 C C . GLY A 1 95 ? -1.686 -0.723 25.009 1.00 80.44 95 GLY A C 1
ATOM 710 O O . GLY A 1 95 ? -0.501 -0.470 25.220 1.00 80.44 95 GLY A O 1
ATOM 711 N N . ILE A 1 96 ? -2.212 -1.941 25.171 1.00 84.12 96 ILE A N 1
ATOM 712 C CA . ILE A 1 96 ? -1.435 -3.158 25.435 1.00 84.12 96 ILE A CA 1
ATOM 713 C C . ILE A 1 96 ? -0.677 -3.541 24.159 1.00 84.12 96 ILE A C 1
ATOM 715 O O . ILE A 1 96 ? 0.525 -3.801 24.198 1.00 84.12 96 ILE A O 1
ATOM 719 N N . GLU A 1 97 ? -1.369 -3.508 23.019 1.00 81.62 97 GLU A N 1
ATOM 720 C CA . GLU A 1 97 ? -0.766 -3.619 21.692 1.00 81.62 97 GLU A CA 1
ATOM 721 C C . GLU A 1 97 ? -0.554 -2.219 21.097 1.00 81.62 97 GLU A C 1
ATOM 723 O O . GLU A 1 97 ? -1.339 -1.293 21.322 1.00 81.62 97 GLU A O 1
ATOM 728 N N . LYS A 1 98 ? 0.533 -2.039 20.338 1.00 76.81 98 LYS A N 1
ATOM 729 C CA . LYS A 1 98 ? 0.791 -0.776 19.640 1.00 76.81 98 LYS A CA 1
ATOM 730 C C . LYS A 1 98 ? -0.045 -0.711 18.371 1.00 76.81 98 LYS A C 1
ATOM 732 O O . LYS A 1 98 ? 0.044 -1.598 17.531 1.00 76.81 98 LYS A O 1
ATOM 737 N N . SER A 1 99 ? -0.779 0.386 18.211 1.00 74.19 99 SER A N 1
ATOM 738 C CA . SER A 1 99 ? -1.439 0.700 16.946 1.00 74.19 99 SER A CA 1
ATOM 739 C C . SER A 1 99 ? -0.415 0.869 15.832 1.00 74.19 99 SER A C 1
ATOM 741 O O . SER A 1 99 ? 0.606 1.545 15.994 1.00 74.19 99 SER A O 1
ATOM 743 N N . GLU A 1 100 ? -0.716 0.262 14.692 1.00 71.00 100 GLU A N 1
ATOM 744 C CA . GLU A 1 100 ? 0.036 0.462 13.469 1.00 71.00 100 GLU A CA 1
ATOM 745 C C . GLU A 1 100 ? -0.597 1.619 12.700 1.00 71.00 100 GLU A C 1
ATOM 747 O O . GLU A 1 100 ? -1.793 1.624 12.405 1.00 71.00 100 GLU A O 1
ATOM 752 N N . SER A 1 101 ? 0.211 2.628 12.370 1.00 67.81 101 SER A N 1
ATOM 753 C CA . SER A 1 101 ? -0.224 3.672 11.445 1.00 67.81 101 SER A CA 1
ATOM 754 C C . SER A 1 101 ? -0.515 3.022 10.101 1.00 67.81 101 SER A C 1
ATOM 756 O O . SER A 1 101 ? 0.397 2.455 9.490 1.00 67.81 101 SER A O 1
ATOM 758 N N . LEU A 1 102 ? -1.744 3.188 9.608 1.00 74.75 102 LEU A N 1
ATOM 759 C CA . LEU A 1 102 ? -2.031 2.948 8.199 1.00 74.75 102 LEU A CA 1
ATOM 760 C C . LEU A 1 102 ? -1.050 3.766 7.371 1.00 74.75 102 LEU A C 1
ATOM 762 O O . LEU A 1 102 ? -0.729 4.909 7.709 1.00 74.75 102 LEU A O 1
ATOM 766 N N . LEU A 1 103 ? -0.529 3.133 6.332 1.00 80.38 103 LEU A N 1
ATOM 767 C CA . LEU A 1 103 ? 0.312 3.780 5.350 1.00 80.38 103 LEU A CA 1
ATOM 768 C C . LEU A 1 103 ? -0.376 3.556 4.019 1.00 80.38 103 LEU A C 1
ATOM 770 O O . LEU A 1 103 ? -0.419 2.437 3.519 1.00 80.38 103 LEU A O 1
ATOM 774 N N . MET A 1 104 ? -0.965 4.612 3.487 1.00 84.56 104 MET A N 1
ATOM 775 C CA . MET A 1 104 ? -1.600 4.600 2.183 1.00 84.56 104 MET A CA 1
ATOM 776 C C . MET A 1 104 ? -0.548 4.826 1.087 1.00 84.56 104 MET A C 1
ATOM 778 O O . MET A 1 104 ? 0.566 5.296 1.357 1.00 84.56 104 MET A O 1
ATOM 782 N N . PRO A 1 105 ? -0.849 4.482 -0.176 1.00 85.88 105 PRO A N 1
ATOM 783 C CA . PRO A 1 105 ? 0.046 4.760 -1.298 1.00 85.88 105 PRO A CA 1
ATOM 784 C C . PRO A 1 105 ? 0.489 6.231 -1.375 1.00 85.88 105 PRO A C 1
ATOM 786 O O . PRO A 1 105 ? 1.636 6.522 -1.717 1.00 85.88 105 PRO A O 1
ATOM 789 N N . GLU A 1 106 ? -0.402 7.156 -1.031 1.00 85.81 106 GLU A N 1
ATOM 790 C CA . GLU A 1 106 ? -0.155 8.594 -0.986 1.00 85.81 106 GLU A CA 1
ATOM 791 C C . GLU A 1 106 ? 0.880 8.952 0.090 1.00 85.81 106 GLU A C 1
ATOM 793 O O . GLU A 1 106 ? 1.845 9.660 -0.206 1.00 85.81 106 GLU A O 1
ATOM 798 N N . ASP A 1 107 ? 0.764 8.367 1.285 1.00 85.44 107 ASP A N 1
ATOM 799 C CA . ASP A 1 107 ? 1.710 8.573 2.387 1.00 85.44 107 ASP A CA 1
ATOM 800 C C . ASP A 1 107 ? 3.123 8.119 1.998 1.00 85.44 107 ASP A C 1
ATOM 802 O O . ASP A 1 107 ? 4.114 8.777 2.314 1.00 85.44 107 ASP A O 1
ATOM 806 N N . LEU A 1 108 ? 3.240 7.016 1.248 1.00 90.38 108 LEU A N 1
ATOM 807 C CA . LEU A 1 108 ? 4.529 6.538 0.740 1.00 90.38 108 LEU A CA 1
ATOM 808 C C . LEU A 1 108 ? 5.174 7.532 -0.238 1.00 90.38 108 LEU A C 1
ATOM 810 O O . LEU A 1 108 ? 6.395 7.733 -0.230 1.00 90.38 108 LEU A O 1
ATOM 814 N N . LEU A 1 109 ? 4.364 8.144 -1.102 1.00 90.12 109 LEU A N 1
ATOM 815 C CA . LEU A 1 109 ? 4.830 9.147 -2.058 1.00 90.12 109 LEU A CA 1
ATOM 816 C C . LEU A 1 109 ? 5.296 10.417 -1.344 1.00 90.12 109 LEU A C 1
ATOM 818 O O . LEU A 1 109 ? 6.325 10.984 -1.726 1.00 90.12 109 LEU A O 1
ATOM 822 N N . GLU A 1 110 ? 4.571 10.852 -0.315 1.00 87.81 110 GLU A N 1
ATOM 823 C CA . GLU A 1 110 ? 4.955 11.993 0.515 1.00 87.81 110 GLU A CA 1
ATOM 824 C C . GLU A 1 110 ? 6.231 11.715 1.304 1.00 87.81 110 GLU A C 1
ATOM 826 O O . GLU A 1 110 ? 7.163 12.519 1.262 1.00 87.81 110 GLU A O 1
ATOM 831 N N . LEU A 1 111 ? 6.333 10.540 1.922 1.00 88.31 111 LEU A N 1
ATOM 832 C CA . LEU A 1 111 ? 7.514 10.102 2.660 1.00 88.31 111 LEU A CA 1
ATOM 833 C C . LEU A 1 111 ? 8.759 10.121 1.765 1.00 88.31 111 LEU A C 1
ATOM 835 O O . LEU A 1 111 ? 9.798 10.675 2.130 1.00 88.31 111 LEU A O 1
ATOM 839 N N . ARG A 1 112 ? 8.655 9.597 0.537 1.00 88.50 112 ARG A N 1
ATOM 840 C CA . ARG A 1 112 ? 9.756 9.668 -0.434 1.00 88.50 112 ARG A CA 1
ATOM 841 C C . ARG A 1 112 ? 10.091 11.109 -0.817 1.00 88.50 112 ARG A C 1
ATOM 843 O O . ARG A 1 112 ? 11.269 11.436 -0.971 1.00 88.50 112 ARG A O 1
ATOM 850 N N . ARG A 1 113 ? 9.079 11.959 -1.003 1.00 87.44 113 ARG A N 1
ATOM 851 C CA . ARG A 1 113 ? 9.253 13.367 -1.383 1.00 87.44 113 ARG A CA 1
ATOM 852 C C . ARG A 1 113 ? 9.968 14.165 -0.294 1.00 87.44 113 ARG A C 1
ATOM 854 O O . ARG A 1 113 ? 10.816 14.982 -0.636 1.00 87.44 113 ARG A O 1
ATOM 861 N N . GLN A 1 114 ? 9.671 13.894 0.976 1.00 85.31 114 GLN A N 1
ATOM 862 C CA . GLN A 1 114 ? 10.345 14.504 2.126 1.00 85.31 114 GLN A CA 1
ATOM 863 C C . GLN A 1 114 ? 11.829 14.123 2.192 1.00 85.31 114 GLN A C 1
ATOM 865 O O . GLN A 1 114 ? 12.665 14.962 2.507 1.00 85.31 114 GLN A O 1
ATOM 870 N N . GLN A 1 115 ? 12.177 12.878 1.851 1.00 84.06 115 GLN A N 1
ATOM 871 C CA . GLN A 1 115 ? 13.576 12.443 1.814 1.00 84.06 115 GLN A CA 1
ATOM 872 C C . GLN A 1 115 ? 14.345 12.994 0.609 1.00 84.06 115 GLN A C 1
ATOM 874 O O . GLN A 1 115 ? 15.535 13.298 0.699 1.00 84.06 115 GLN A O 1
ATOM 879 N N . LYS A 1 116 ? 13.698 13.046 -0.558 1.00 80.56 116 LYS A N 1
ATOM 880 C CA . LYS A 1 116 ? 14.339 13.457 -1.804 1.00 80.56 116 LYS A CA 1
ATOM 881 C C . LYS A 1 116 ? 13.338 14.167 -2.691 1.00 80.56 116 LYS A C 1
ATOM 883 O O . LYS A 1 116 ? 12.515 13.510 -3.327 1.00 80.56 116 LYS A O 1
ATOM 888 N N . GLU A 1 117 ? 13.465 15.485 -2.790 1.00 79.00 117 GLU A N 1
ATOM 889 C CA . GLU A 1 117 ? 12.587 16.296 -3.625 1.00 79.00 117 GLU A CA 1
ATOM 890 C C . GLU A 1 117 ? 12.790 15.944 -5.116 1.00 79.00 117 GLU A C 1
ATOM 892 O O . GLU A 1 117 ? 13.865 16.172 -5.682 1.00 79.00 117 GLU A O 1
ATOM 897 N N . PRO A 1 118 ? 11.806 15.303 -5.775 1.00 82.06 118 PRO A N 1
ATOM 898 C CA . PRO A 1 118 ? 11.954 14.867 -7.152 1.00 82.06 118 PRO A CA 1
ATOM 899 C C . PRO A 1 118 ? 11.577 15.991 -8.120 1.00 82.06 118 PRO A C 1
ATOM 901 O O . PRO A 1 118 ? 10.684 16.794 -7.862 1.00 82.06 118 PRO A O 1
ATOM 904 N N . ALA A 1 119 ? 12.154 15.967 -9.323 1.00 86.00 119 ALA A N 1
ATOM 905 C CA . ALA A 1 119 ? 11.595 16.732 -10.434 1.00 86.00 119 ALA A CA 1
ATOM 906 C C . ALA A 1 119 ? 10.135 16.308 -10.692 1.00 86.00 119 ALA A C 1
ATOM 908 O O . ALA A 1 119 ? 9.811 15.117 -10.618 1.00 86.00 119 ALA A O 1
ATOM 909 N N . SER A 1 120 ? 9.265 17.246 -11.083 1.00 85.06 120 SER A N 1
ATOM 910 C CA . SER A 1 120 ? 7.819 17.001 -11.246 1.00 85.06 120 SER A CA 1
ATOM 911 C C . SER A 1 120 ? 7.514 15.817 -12.167 1.00 85.06 120 SER A C 1
ATOM 913 O O . SER A 1 120 ? 6.638 15.000 -11.889 1.00 85.06 120 SER A O 1
ATOM 915 N N . ARG A 1 121 ? 8.294 15.658 -13.245 1.00 85.12 121 ARG A N 1
ATOM 916 C CA . ARG A 1 121 ? 8.155 14.526 -14.171 1.00 85.12 121 ARG A CA 1
ATOM 917 C C . ARG A 1 121 ? 8.421 13.181 -13.492 1.00 85.12 121 ARG A C 1
ATOM 919 O O . ARG A 1 121 ? 7.735 12.215 -13.805 1.00 85.12 121 ARG A O 1
ATOM 926 N N . THR A 1 122 ? 9.397 13.112 -12.593 1.00 86.50 122 THR A N 1
ATOM 927 C CA . THR A 1 122 ? 9.747 11.892 -11.854 1.00 86.50 122 THR A CA 1
ATOM 928 C C . THR A 1 122 ? 8.656 11.532 -10.855 1.00 86.50 122 THR A C 1
ATOM 930 O O . THR A 1 122 ? 8.271 10.369 -10.792 1.00 86.50 122 THR A O 1
ATOM 933 N N . TYR A 1 123 ? 8.091 12.524 -10.161 1.00 88.12 123 TYR A N 1
ATOM 934 C CA . TYR A 1 123 ? 6.960 12.310 -9.257 1.00 88.12 123 TYR A CA 1
ATOM 935 C C . TYR A 1 123 ? 5.755 11.699 -9.984 1.00 88.12 123 TYR A C 1
ATOM 937 O O . TYR A 1 123 ? 5.223 10.681 -9.555 1.00 88.12 123 TYR A O 1
ATOM 945 N N . VAL A 1 124 ? 5.398 12.228 -11.161 1.00 88.94 124 VAL A N 1
ATOM 946 C CA . VAL A 1 124 ? 4.319 11.658 -11.991 1.00 88.94 124 VAL A CA 1
ATOM 947 C C . VAL A 1 124 ? 4.599 10.200 -12.375 1.00 88.94 124 VAL A C 1
ATOM 949 O O . VAL A 1 124 ? 3.673 9.394 -12.446 1.00 88.94 124 VAL A O 1
ATOM 952 N N . GLN A 1 125 ? 5.861 9.836 -12.630 1.00 90.31 125 GLN A N 1
ATOM 953 C CA . GLN A 1 125 ? 6.214 8.440 -12.910 1.00 90.31 125 GLN A CA 1
ATOM 954 C C . GLN A 1 125 ? 6.126 7.553 -11.665 1.00 90.31 125 GLN A C 1
ATOM 956 O O . GLN A 1 125 ? 5.714 6.404 -11.792 1.00 90.31 125 GLN A O 1
ATOM 961 N N . TRP A 1 126 ? 6.471 8.065 -10.479 1.00 92.12 126 TRP A N 1
ATOM 962 C CA . TRP A 1 126 ? 6.295 7.337 -9.219 1.00 92.12 126 TRP A CA 1
ATOM 963 C C . TRP A 1 126 ? 4.828 7.047 -8.939 1.00 92.12 126 TRP A C 1
ATOM 965 O O . TRP A 1 126 ? 4.497 5.888 -8.715 1.00 92.12 126 TRP A O 1
ATOM 975 N N . VAL A 1 127 ? 3.962 8.059 -9.050 1.00 91.25 127 VAL A N 1
ATOM 976 C CA . VAL A 1 127 ? 2.507 7.913 -8.884 1.00 91.25 127 VAL A CA 1
ATOM 977 C C . VAL A 1 127 ? 1.981 6.820 -9.813 1.00 91.25 127 VAL A C 1
ATOM 979 O O . VAL A 1 127 ? 1.431 5.825 -9.356 1.00 91.25 127 VAL A O 1
ATOM 982 N N . LYS A 1 128 ? 2.255 6.930 -11.120 1.00 91.06 128 LYS A N 1
ATOM 983 C CA . LYS A 1 128 ? 1.793 5.943 -12.109 1.00 91.06 128 LYS A CA 1
ATOM 984 C C . LYS A 1 128 ? 2.331 4.537 -11.855 1.00 91.06 128 LYS A C 1
ATOM 986 O O . LYS A 1 128 ? 1.621 3.560 -12.083 1.00 91.06 128 LYS A O 1
ATOM 991 N N . ALA A 1 129 ? 3.597 4.418 -11.455 1.00 92.75 129 ALA A N 1
ATOM 992 C CA . ALA A 1 129 ? 4.204 3.123 -11.176 1.00 92.75 129 ALA A CA 1
ATOM 993 C C . ALA A 1 129 ? 3.586 2.475 -9.933 1.00 92.75 129 ALA A C 1
ATOM 995 O O . ALA A 1 129 ? 3.294 1.280 -9.977 1.00 92.75 129 ALA A O 1
ATOM 996 N N . LEU A 1 130 ? 3.371 3.262 -8.873 1.00 93.75 130 LEU A N 1
ATOM 997 C CA . LEU A 1 130 ? 2.777 2.813 -7.620 1.00 93.75 130 LEU A CA 1
ATOM 998 C C . LEU A 1 130 ? 1.316 2.412 -7.815 1.00 93.75 130 LEU A C 1
ATOM 1000 O O . LEU A 1 130 ? 0.970 1.283 -7.497 1.00 93.75 130 LEU A O 1
ATOM 1004 N N . GLU A 1 131 ? 0.491 3.265 -8.426 1.00 90.88 131 GLU A N 1
ATOM 1005 C CA . GLU A 1 131 ? -0.913 2.953 -8.736 1.00 90.88 131 GLU A CA 1
ATOM 1006 C C . GLU A 1 131 ? -1.043 1.649 -9.534 1.00 90.88 131 GLU A C 1
ATOM 1008 O O . GLU A 1 131 ? -1.850 0.781 -9.206 1.00 90.88 131 GLU A O 1
ATOM 1013 N N . ALA A 1 132 ? -0.216 1.475 -10.572 1.00 90.56 132 ALA A N 1
ATOM 1014 C CA . ALA A 1 132 ? -0.246 0.274 -11.402 1.00 90.56 132 ALA A CA 1
ATOM 1015 C C . ALA A 1 132 ? 0.168 -0.997 -10.640 1.00 90.56 132 ALA A C 1
ATOM 1017 O O . ALA A 1 132 ? -0.323 -2.083 -10.961 1.00 90.56 132 ALA A O 1
ATOM 1018 N N . PHE A 1 133 ? 1.070 -0.869 -9.663 1.00 93.56 133 PHE A N 1
ATOM 1019 C CA . PHE A 1 133 ? 1.483 -1.973 -8.803 1.00 93.56 133 PHE A CA 1
ATOM 1020 C C . PHE A 1 133 ? 0.417 -2.299 -7.752 1.00 93.56 133 PHE A C 1
ATOM 1022 O O . PHE A 1 133 ? -0.002 -3.448 -7.675 1.00 93.56 133 PHE A O 1
ATOM 1029 N N . MET A 1 134 ? -0.093 -1.304 -7.023 1.00 90.75 134 MET A N 1
ATOM 1030 C CA . MET A 1 134 ? -1.141 -1.499 -6.012 1.00 90.75 134 MET A CA 1
ATOM 1031 C C . MET A 1 134 ? -2.408 -2.104 -6.628 1.00 90.75 134 MET A C 1
ATOM 1033 O O . MET A 1 134 ? -2.945 -3.080 -6.112 1.00 90.75 134 MET A O 1
ATOM 1037 N N . SER A 1 135 ? -2.813 -1.617 -7.807 1.00 88.19 135 SER A N 1
ATOM 1038 C CA . SER A 1 135 ? -3.930 -2.181 -8.576 1.00 88.19 135 SER A CA 1
ATOM 1039 C C . SER A 1 135 ? -3.673 -3.623 -9.036 1.00 88.19 135 SER A C 1
ATOM 1041 O O . SER A 1 135 ? -4.609 -4.406 -9.176 1.00 88.19 135 SER A O 1
ATOM 1043 N N . PHE A 1 136 ? -2.413 -4.002 -9.280 1.00 89.38 136 PHE A N 1
ATOM 1044 C CA . PHE A 1 136 ? -2.069 -5.392 -9.577 1.00 89.38 136 PHE A CA 1
ATOM 1045 C C . PHE A 1 136 ? -2.153 -6.285 -8.339 1.00 89.38 136 PHE A C 1
ATOM 1047 O O . PHE A 1 136 ? -2.654 -7.398 -8.453 1.00 89.38 136 PHE A O 1
ATOM 1054 N N . CYS A 1 137 ? -1.664 -5.807 -7.197 1.00 86.69 137 CYS A N 1
ATOM 1055 C CA . CYS A 1 137 ? -1.676 -6.559 -5.947 1.00 86.69 137 CYS A CA 1
ATOM 1056 C C . CYS A 1 137 ? -3.078 -6.681 -5.346 1.00 86.69 137 CYS A C 1
ATOM 1058 O O . CYS A 1 137 ? -3.310 -7.615 -4.590 1.00 86.69 137 CYS A O 1
ATOM 1060 N N . GLN A 1 138 ? -3.987 -5.757 -5.681 1.00 84.88 138 GLN A N 1
ATOM 1061 C CA . GLN A 1 138 ? -5.327 -5.673 -5.093 1.00 84.88 138 GLN A CA 1
ATOM 1062 C C . GLN A 1 138 ? -5.265 -5.601 -3.561 1.00 84.88 138 GLN A C 1
ATOM 1064 O O . GLN A 1 138 ? -6.026 -6.261 -2.861 1.00 84.88 138 GLN A O 1
ATOM 1069 N N . VAL A 1 139 ? -4.345 -4.782 -3.047 1.00 82.88 139 VAL A N 1
ATOM 1070 C CA . VAL A 1 139 ? -4.219 -4.484 -1.615 1.00 82.88 139 VAL A CA 1
ATOM 1071 C C . VAL A 1 139 ? -4.330 -2.983 -1.386 1.00 82.88 139 VAL A C 1
ATOM 1073 O O . VAL A 1 139 ? -3.992 -2.185 -2.264 1.00 82.88 139 VAL A O 1
ATOM 1076 N N . ALA A 1 140 ? -4.834 -2.606 -0.214 1.00 79.31 140 ALA A N 1
ATOM 1077 C CA . ALA A 1 140 ? -5.052 -1.215 0.164 1.00 79.31 140 ALA A CA 1
ATOM 1078 C C . ALA A 1 140 ? -3.738 -0.532 0.571 1.00 79.31 140 ALA A C 1
ATOM 1080 O O . ALA A 1 140 ? -3.427 0.573 0.128 1.00 79.31 140 ALA A O 1
ATOM 1081 N N . SER A 1 141 ? -2.948 -1.232 1.390 1.00 85.12 141 SER A N 1
ATOM 1082 C CA . SER A 1 141 ? -1.724 -0.725 2.006 1.00 85.12 141 SER A CA 1
ATOM 1083 C C . SER A 1 141 ? -0.466 -1.265 1.311 1.00 85.12 141 SER A C 1
ATOM 1085 O O . SER A 1 141 ? -0.363 -2.474 1.073 1.00 85.12 141 SER A O 1
ATOM 1087 N N . PRO A 1 142 ? 0.554 -0.428 1.023 1.00 89.12 142 PRO A N 1
ATOM 1088 C CA . PRO A 1 142 ? 1.863 -0.893 0.572 1.00 89.12 142 PRO A CA 1
ATOM 1089 C C . PRO A 1 142 ? 2.558 -1.827 1.574 1.00 89.12 142 PRO A C 1
ATOM 1091 O O . PRO A 1 142 ? 3.405 -2.619 1.160 1.00 89.12 142 PRO A O 1
ATOM 1094 N N . LEU A 1 143 ? 2.210 -1.760 2.866 1.00 87.62 143 LEU A N 1
ATOM 1095 C CA . LEU A 1 143 ? 2.756 -2.647 3.904 1.00 87.62 143 LEU A CA 1
ATOM 1096 C C . LEU A 1 143 ? 2.314 -4.103 3.717 1.00 87.62 143 LEU A C 1
ATOM 1098 O O . LEU A 1 143 ? 3.056 -5.017 4.063 1.00 87.62 143 LEU A O 1
ATOM 1102 N N . SER A 1 144 ? 1.150 -4.306 3.106 1.00 86.56 144 SER A N 1
ATOM 1103 C CA . SER A 1 144 ? 0.559 -5.622 2.851 1.00 86.56 144 SER A CA 1
ATOM 1104 C C . SER A 1 144 ? 1.085 -6.267 1.561 1.00 86.56 144 SER A C 1
ATOM 1106 O O . SER A 1 144 ? 0.762 -7.412 1.251 1.00 86.56 144 SER A O 1
ATOM 1108 N N . CYS A 1 145 ? 1.917 -5.556 0.789 1.00 90.44 145 CYS A N 1
ATOM 1109 C CA . CYS A 1 145 ? 2.554 -6.107 -0.405 1.00 90.44 145 CYS A CA 1
ATOM 1110 C C . CYS A 1 145 ? 3.693 -7.070 -0.042 1.00 90.44 145 CYS A C 1
ATOM 1112 O O . CYS A 1 145 ? 4.596 -6.720 0.719 1.00 90.44 145 CYS A O 1
ATOM 1114 N N . THR A 1 146 ? 3.731 -8.236 -0.689 1.00 92.81 146 THR A N 1
ATOM 1115 C CA . THR A 1 146 ? 4.780 -9.243 -0.460 1.00 92.81 146 THR A CA 1
ATOM 1116 C C . THR A 1 146 ? 5.832 -9.286 -1.574 1.00 92.81 146 THR A C 1
ATOM 1118 O O . THR A 1 146 ? 5.697 -8.671 -2.641 1.00 92.81 146 THR A O 1
ATOM 1121 N N . ARG A 1 147 ? 6.919 -10.035 -1.344 1.00 93.50 147 ARG A N 1
ATOM 1122 C CA . ARG A 1 147 ? 7.972 -10.249 -2.348 1.00 93.50 147 ARG A CA 1
ATOM 1123 C C . ARG A 1 147 ? 7.453 -11.013 -3.563 1.00 93.50 147 ARG A C 1
ATOM 1125 O O . ARG A 1 147 ? 7.805 -10.671 -4.692 1.00 93.50 147 ARG A O 1
ATOM 1132 N N . GLU A 1 148 ? 6.592 -11.993 -3.338 1.00 92.06 148 GLU A N 1
ATOM 1133 C CA . GLU A 1 148 ? 5.974 -12.819 -4.372 1.00 92.06 148 GLU A CA 1
ATOM 1134 C C . GLU A 1 148 ? 5.117 -11.951 -5.300 1.00 92.06 148 GLU A C 1
ATOM 1136 O O . GLU A 1 148 ? 5.214 -12.070 -6.522 1.00 92.06 148 GLU A O 1
ATOM 1141 N N . MET A 1 149 ? 4.358 -10.998 -4.743 1.00 92.88 149 MET A N 1
ATOM 1142 C CA . MET A 1 149 ? 3.598 -10.021 -5.530 1.00 92.88 149 MET A CA 1
ATOM 1143 C C . MET A 1 149 ? 4.514 -9.148 -6.400 1.00 92.88 149 MET A C 1
ATOM 1145 O O . MET A 1 149 ? 4.227 -8.918 -7.577 1.00 92.88 149 MET A O 1
ATOM 1149 N N . ALA A 1 150 ? 5.648 -8.687 -5.862 1.00 94.81 150 ALA A N 1
ATOM 1150 C CA . ALA A 1 150 ? 6.618 -7.896 -6.623 1.00 94.81 150 ALA A CA 1
ATOM 1151 C C . ALA A 1 150 ? 7.248 -8.696 -7.782 1.00 94.81 150 ALA A C 1
ATOM 1153 O O . ALA A 1 150 ? 7.446 -8.167 -8.884 1.00 94.81 150 ALA A O 1
ATOM 1154 N N . GLU A 1 151 ? 7.532 -9.981 -7.567 1.00 92.69 151 GLU A N 1
ATOM 1155 C CA . GLU A 1 151 ? 8.047 -10.885 -8.597 1.00 92.69 151 GLU A CA 1
ATOM 1156 C C . GLU A 1 151 ? 7.000 -11.201 -9.665 1.00 92.69 151 GLU A C 1
ATOM 1158 O O . GLU A 1 151 ? 7.292 -11.090 -10.861 1.00 92.69 151 GLU A O 1
ATOM 1163 N N . ALA A 1 152 ? 5.764 -11.490 -9.261 1.00 91.75 152 ALA A N 1
ATOM 1164 C CA . ALA A 1 152 ? 4.646 -11.687 -10.175 1.00 91.75 152 ALA A CA 1
ATOM 1165 C C . ALA A 1 152 ? 4.382 -10.427 -11.018 1.00 91.75 152 ALA A C 1
ATOM 1167 O O . ALA A 1 152 ? 4.175 -10.516 -12.233 1.00 91.75 152 ALA A O 1
ATOM 1168 N N . TYR A 1 153 ? 4.490 -9.237 -10.419 1.00 94.94 153 TYR A N 1
ATOM 1169 C CA . TYR A 1 153 ? 4.345 -7.977 -11.141 1.00 94.94 153 TYR A CA 1
ATOM 1170 C C . TYR A 1 153 ? 5.443 -7.784 -12.190 1.00 94.94 153 TYR A C 1
ATOM 1172 O O . TYR A 1 153 ? 5.155 -7.413 -13.330 1.00 94.94 153 TYR A O 1
ATOM 1180 N N . LYS A 1 154 ? 6.701 -8.097 -11.853 1.00 92.75 154 LYS A N 1
ATOM 1181 C CA . LYS A 1 154 ? 7.801 -8.108 -12.830 1.00 92.75 154 LYS A CA 1
ATOM 1182 C C . LYS A 1 154 ? 7.475 -9.026 -14.0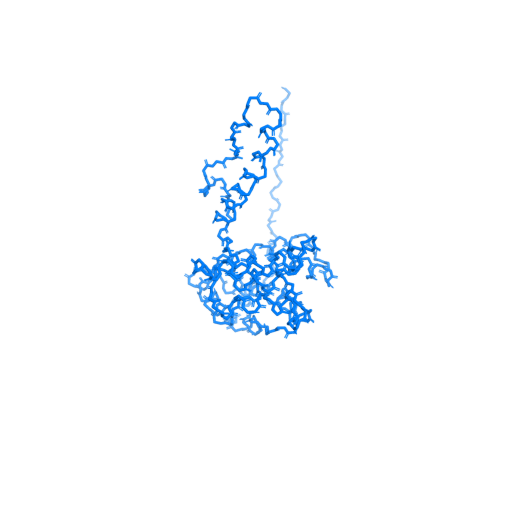14 1.00 92.75 154 LYS A C 1
ATOM 1184 O O . LYS A 1 154 ? 7.675 -8.614 -15.157 1.00 92.75 154 LYS A O 1
ATOM 1189 N N . GLN A 1 155 ? 6.970 -10.236 -13.763 1.00 90.88 155 GLN A N 1
ATOM 1190 C CA . GLN A 1 155 ? 6.604 -11.165 -14.840 1.00 90.88 155 GLN A CA 1
ATOM 1191 C C . GLN A 1 155 ? 5.454 -10.625 -15.696 1.00 90.88 155 GLN A C 1
ATOM 1193 O O . GLN A 1 155 ? 5.540 -10.665 -16.922 1.00 90.88 155 GLN A O 1
ATOM 1198 N N . LYS A 1 156 ? 4.431 -10.014 -15.085 1.00 92.19 156 LYS A N 1
ATOM 1199 C CA . LYS A 1 156 ? 3.344 -9.331 -15.809 1.00 92.19 156 LYS A CA 1
ATOM 1200 C C . LYS A 1 156 ? 3.866 -8.225 -16.731 1.00 92.19 156 LYS A C 1
ATOM 1202 O O . LYS A 1 156 ? 3.389 -8.092 -17.858 1.00 92.19 156 LYS A O 1
ATOM 1207 N N . LEU A 1 157 ? 4.827 -7.421 -16.272 1.00 91.00 157 LEU A N 1
ATOM 1208 C CA . LEU A 1 157 ? 5.414 -6.353 -17.088 1.00 91.00 157 LEU A CA 1
ATOM 1209 C C . LEU A 1 157 ? 6.170 -6.911 -18.301 1.00 91.00 157 LEU A C 1
ATOM 1211 O O . LEU A 1 157 ? 6.042 -6.365 -19.396 1.00 91.00 157 LEU A O 1
ATOM 1215 N N . LEU A 1 158 ? 6.910 -8.008 -18.123 1.00 88.69 158 LEU A N 1
ATOM 1216 C CA . LEU A 1 158 ? 7.607 -8.693 -19.216 1.00 88.69 158 LEU A CA 1
ATOM 1217 C C . LEU A 1 158 ? 6.620 -9.345 -20.199 1.00 88.69 158 LEU A C 1
ATOM 1219 O O . LEU A 1 158 ? 6.776 -9.194 -21.408 1.00 88.69 158 LEU A O 1
ATOM 1223 N N . GLY A 1 159 ? 5.564 -9.991 -19.694 1.00 85.62 159 GLY A N 1
ATOM 1224 C CA . GLY A 1 159 ? 4.522 -10.623 -20.511 1.00 85.62 159 GLY A CA 1
ATOM 1225 C C . GLY A 1 159 ? 3.676 -9.638 -21.327 1.00 85.62 159 GLY A C 1
ATOM 1226 O O . GLY A 1 159 ? 3.137 -10.005 -22.365 1.00 85.62 159 GLY A O 1
ATOM 1227 N N . ARG A 1 160 ? 3.603 -8.363 -20.917 1.00 85.94 160 ARG A N 1
ATOM 1228 C CA . ARG A 1 160 ? 2.934 -7.284 -21.672 1.00 85.94 160 ARG A CA 1
ATOM 1229 C C . ARG A 1 160 ? 3.706 -6.796 -22.905 1.00 85.94 160 ARG A C 1
ATOM 1231 O O . ARG A 1 160 ? 3.228 -5.890 -23.583 1.00 85.94 160 ARG A O 1
ATOM 1238 N N . GLY A 1 161 ? 4.896 -7.333 -23.176 1.00 78.56 161 GLY A N 1
ATOM 1239 C CA . GLY A 1 161 ? 5.730 -6.903 -24.301 1.00 78.56 161 GLY A CA 1
ATOM 1240 C C . GLY A 1 161 ? 6.410 -5.545 -24.089 1.00 78.56 161 GLY A C 1
ATOM 1241 O O . GLY A 1 161 ? 6.841 -4.910 -25.050 1.00 78.56 161 GLY A O 1
ATOM 1242 N N . LEU A 1 162 ? 6.516 -5.070 -22.841 1.00 84.56 162 LEU A N 1
ATOM 1243 C CA . LEU A 1 162 ? 7.293 -3.871 -22.530 1.00 84.56 162 LEU A CA 1
ATOM 1244 C C . LEU A 1 162 ? 8.784 -4.135 -22.758 1.00 84.56 162 LEU A C 1
ATOM 1246 O O . LEU A 1 162 ? 9.297 -5.209 -22.442 1.00 84.56 162 LEU A O 1
ATOM 1250 N N . SER A 1 163 ? 9.507 -3.119 -23.241 1.00 87.38 163 SER A N 1
ATOM 1251 C CA . SER A 1 163 ? 10.961 -3.233 -23.363 1.00 87.38 163 SER A CA 1
ATOM 1252 C C . SER A 1 163 ? 11.584 -3.508 -21.993 1.00 87.38 163 SER A C 1
ATOM 1254 O O . SER A 1 163 ? 11.188 -2.917 -20.983 1.00 87.38 163 SER A O 1
ATOM 1256 N N . LYS A 1 164 ? 12.611 -4.358 -21.952 1.00 87.00 164 LYS A N 1
ATOM 1257 C CA . LYS A 1 164 ? 13.340 -4.679 -20.716 1.00 87.00 164 LYS A CA 1
ATOM 1258 C C . LYS A 1 164 ? 13.837 -3.430 -19.984 1.00 87.00 164 LYS A C 1
ATOM 1260 O O . LYS A 1 164 ? 13.823 -3.393 -18.757 1.00 87.00 164 LYS A O 1
ATOM 1265 N N . ASN A 1 165 ? 14.233 -2.387 -20.718 1.00 88.12 165 ASN A N 1
ATOM 1266 C CA . ASN A 1 165 ? 14.663 -1.127 -20.117 1.00 88.12 165 ASN A CA 1
ATOM 1267 C C . ASN A 1 165 ? 13.497 -0.391 -19.445 1.00 88.12 165 ASN A C 1
ATOM 1269 O O . ASN A 1 165 ? 13.641 0.096 -18.329 1.00 88.12 165 ASN A O 1
ATOM 1273 N N . THR A 1 166 ? 12.325 -0.362 -20.084 1.00 89.19 166 THR A N 1
ATOM 1274 C CA . THR A 1 166 ? 11.104 0.197 -19.488 1.00 89.19 166 THR A CA 1
ATOM 1275 C C . THR A 1 166 ? 10.736 -0.541 -18.204 1.00 89.19 166 THR A C 1
ATOM 1277 O O . THR A 1 166 ? 10.503 0.105 -17.184 1.00 89.19 166 THR A O 1
ATOM 1280 N N . VAL A 1 167 ? 10.760 -1.879 -18.223 1.00 91.69 167 VAL A N 1
ATOM 1281 C CA . VAL A 1 167 ? 10.493 -2.702 -17.031 1.00 91.69 167 VAL A CA 1
ATOM 1282 C C . VAL A 1 167 ? 11.508 -2.400 -15.928 1.00 91.69 167 VAL A C 1
ATOM 1284 O O . VAL A 1 167 ? 11.127 -2.158 -14.786 1.00 91.69 167 VAL A O 1
ATOM 1287 N N . LYS A 1 168 ? 12.801 -2.338 -16.266 1.00 92.12 168 LYS A N 1
ATOM 1288 C CA . LYS A 1 168 ? 13.872 -2.002 -15.320 1.00 92.12 168 LYS A CA 1
ATOM 1289 C C . LYS A 1 168 ? 13.668 -0.629 -14.678 1.00 92.12 168 LYS A C 1
ATOM 1291 O O . LYS A 1 168 ? 13.788 -0.516 -13.462 1.00 92.12 168 LYS A O 1
ATOM 1296 N N . VAL A 1 169 ? 13.346 0.398 -15.466 1.00 91.69 169 VAL A N 1
ATOM 1297 C CA . VAL A 1 169 ? 13.091 1.761 -14.966 1.00 91.69 169 VAL A CA 1
ATOM 1298 C C . VAL A 1 169 ? 11.861 1.793 -14.058 1.00 91.69 169 VAL A C 1
ATOM 1300 O O . VAL A 1 169 ? 11.917 2.375 -12.978 1.00 91.69 169 VAL A O 1
ATOM 1303 N N . GLN A 1 170 ? 10.776 1.121 -14.445 1.00 93.06 170 GLN A N 1
ATOM 1304 C CA . GLN A 1 170 ? 9.559 1.062 -13.637 1.00 93.06 170 GLN A CA 1
ATOM 1305 C C . GLN A 1 170 ? 9.794 0.355 -12.294 1.00 93.06 170 GLN A C 1
ATOM 1307 O O . GLN A 1 170 ? 9.388 0.864 -11.250 1.00 93.06 170 GLN A O 1
ATOM 1312 N N . LEU A 1 171 ? 10.517 -0.770 -12.298 1.00 94.81 171 LEU A N 1
ATOM 1313 C CA . LEU A 1 171 ? 10.918 -1.454 -11.067 1.00 94.81 171 LEU A CA 1
ATOM 1314 C C . LEU A 1 171 ? 11.886 -0.608 -10.231 1.00 94.81 171 LEU A C 1
ATOM 1316 O O . LEU A 1 171 ? 11.848 -0.685 -9.008 1.00 94.81 171 LEU A O 1
ATOM 1320 N N . ALA A 1 172 ? 12.749 0.203 -10.851 1.00 93.56 172 ALA A N 1
ATOM 1321 C CA . ALA A 1 172 ? 13.654 1.093 -10.126 1.00 93.56 172 ALA A CA 1
ATOM 1322 C C . ALA A 1 172 ? 12.899 2.214 -9.394 1.00 93.56 172 ALA A C 1
ATOM 1324 O O . ALA A 1 172 ? 13.264 2.554 -8.270 1.00 93.56 172 ALA A O 1
ATOM 1325 N N . TYR A 1 173 ? 11.826 2.749 -9.986 1.00 93.50 173 TYR A N 1
ATOM 1326 C CA . TYR A 1 173 ? 10.939 3.693 -9.301 1.00 93.50 173 TYR A CA 1
ATOM 1327 C C . TYR A 1 173 ? 10.288 3.068 -8.067 1.00 93.50 173 TYR A C 1
ATOM 1329 O O . TYR A 1 173 ? 10.392 3.633 -6.980 1.00 93.50 173 TYR A O 1
ATOM 1337 N N . LEU A 1 174 ? 9.705 1.875 -8.213 1.00 95.81 174 LEU A N 1
ATOM 1338 C CA . LEU A 1 174 ? 9.113 1.135 -7.094 1.00 95.81 174 LEU A CA 1
ATOM 1339 C C . LEU A 1 174 ? 10.156 0.769 -6.031 1.00 95.81 174 LEU A C 1
ATOM 1341 O O . LEU A 1 174 ? 9.914 0.927 -4.839 1.00 95.81 174 LEU A O 1
ATOM 1345 N N . SER A 1 175 ? 11.358 0.368 -6.451 1.00 94.94 175 SER A N 1
ATOM 1346 C CA . SER A 1 175 ? 12.465 0.102 -5.533 1.00 94.94 175 SER A CA 1
ATOM 1347 C C . SER A 1 175 ? 12.843 1.335 -4.719 1.00 94.94 175 SER A C 1
ATOM 1349 O O . SER A 1 175 ? 13.084 1.206 -3.527 1.00 94.94 175 SER A O 1
ATOM 1351 N N . GLY A 1 176 ? 12.872 2.523 -5.328 1.00 92.69 176 GLY A N 1
ATOM 1352 C CA . GLY A 1 176 ? 13.152 3.762 -4.605 1.00 92.69 176 GLY A CA 1
ATOM 1353 C C . GLY A 1 176 ? 12.104 4.079 -3.537 1.00 92.69 176 GLY A C 1
ATOM 1354 O O . GLY A 1 176 ? 12.473 4.502 -2.446 1.00 92.69 176 GLY A O 1
ATOM 1355 N N . LEU A 1 177 ? 10.821 3.838 -3.823 1.00 94.00 177 LEU A N 1
ATOM 1356 C CA . LEU A 1 177 ? 9.740 4.006 -2.846 1.00 94.00 177 LEU A CA 1
ATOM 1357 C C . LEU A 1 177 ? 9.896 3.026 -1.672 1.00 94.00 177 LEU A C 1
ATOM 1359 O O . LEU A 1 177 ? 9.882 3.444 -0.518 1.00 94.00 177 LEU A O 1
ATOM 1363 N N . TRP A 1 178 ? 10.147 1.742 -1.947 1.00 95.06 178 TRP A N 1
ATOM 1364 C CA . TRP A 1 178 ? 10.330 0.742 -0.886 1.00 95.06 178 TRP A CA 1
ATOM 1365 C C . TRP A 1 178 ? 11.627 0.902 -0.088 1.00 95.06 178 TRP A C 1
ATOM 1367 O O . TRP A 1 178 ? 11.689 0.429 1.043 1.00 95.06 178 TRP A O 1
ATOM 1377 N N . THR A 1 179 ? 12.640 1.589 -0.624 1.00 94.00 179 THR A N 1
ATOM 1378 C CA . THR A 1 179 ? 13.813 1.998 0.167 1.00 94.00 179 THR A CA 1
ATOM 1379 C C . THR A 1 179 ? 13.381 2.933 1.292 1.00 94.00 179 THR A C 1
ATOM 1381 O O . THR A 1 179 ? 13.654 2.654 2.453 1.00 94.00 179 THR A O 1
ATOM 1384 N N . SER A 1 180 ? 12.616 3.972 0.960 1.00 92.25 180 SER A N 1
ATOM 1385 C CA . SER A 1 180 ? 12.097 4.930 1.939 1.00 92.25 180 SER A CA 1
ATOM 1386 C C . SER A 1 180 ? 11.145 4.285 2.941 1.00 92.25 180 SER A C 1
ATOM 1388 O O . SER A 1 180 ? 11.216 4.568 4.134 1.00 92.25 180 SER A O 1
ATOM 1390 N N . LEU A 1 181 ? 10.292 3.369 2.474 1.00 91.19 181 LEU A N 1
ATOM 1391 C CA . LEU A 1 181 ? 9.405 2.603 3.348 1.00 91.19 181 LEU A CA 1
ATOM 1392 C C . LEU A 1 181 ? 10.192 1.739 4.345 1.00 91.19 181 LEU A C 1
ATOM 1394 O O . LEU A 1 181 ? 9.889 1.732 5.536 1.00 91.19 181 LEU A O 1
ATOM 1398 N N . SER A 1 182 ? 11.217 1.033 3.861 1.00 91.88 182 SER A N 1
ATOM 1399 C CA . SER A 1 182 ? 12.077 0.180 4.685 1.00 91.88 182 SER A CA 1
ATOM 1400 C C . SER A 1 182 ? 12.852 0.996 5.722 1.00 91.88 182 SER A C 1
ATOM 1402 O O . SER A 1 182 ? 12.905 0.604 6.882 1.00 91.88 182 SER A O 1
ATOM 1404 N N . GLU A 1 183 ? 13.374 2.167 5.350 1.00 89.88 183 GLU A N 1
ATOM 1405 C CA . GLU A 1 183 ? 14.070 3.074 6.272 1.00 89.88 183 GLU A CA 1
ATOM 1406 C C . GLU A 1 183 ? 1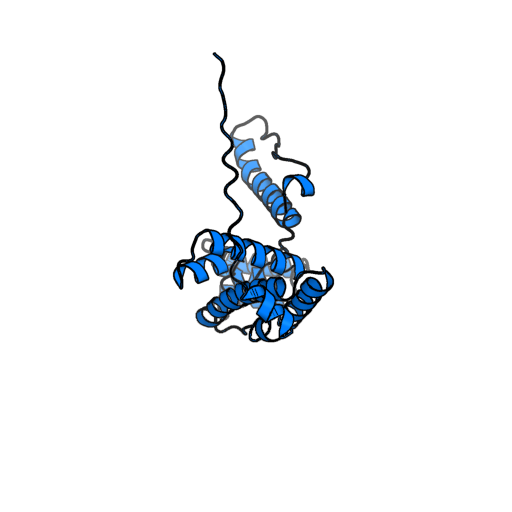3.143 3.649 7.350 1.00 89.88 183 GLU A C 1
ATOM 1408 O O . GLU A 1 183 ? 13.526 3.733 8.513 1.00 89.88 183 GLU A O 1
ATOM 1413 N N . ALA A 1 184 ? 11.917 4.033 6.987 1.00 86.12 184 ALA A N 1
ATOM 1414 C CA . ALA A 1 184 ? 11.002 4.711 7.903 1.00 86.12 184 ALA A CA 1
ATOM 1415 C C . ALA A 1 184 ? 10.172 3.774 8.794 1.00 86.12 184 ALA A C 1
ATOM 1417 O O . ALA A 1 184 ? 9.632 4.213 9.813 1.00 86.12 184 ALA A O 1
ATOM 1418 N N . ARG A 1 185 ? 9.995 2.512 8.389 1.00 83.44 185 ARG A N 1
ATOM 1419 C CA . ARG A 1 185 ? 9.146 1.534 9.094 1.00 83.44 185 ARG A CA 1
ATOM 1420 C C . ARG A 1 185 ? 9.861 0.229 9.442 1.00 83.44 185 ARG A C 1
ATOM 1422 O O . ARG A 1 185 ? 9.261 -0.618 10.089 1.00 83.44 185 ARG A O 1
ATOM 1429 N N . GLY A 1 186 ? 11.114 0.038 9.026 1.00 83.81 186 GLY A N 1
ATOM 1430 C CA . GLY A 1 186 ? 11.876 -1.187 9.296 1.00 83.81 186 GLY A CA 1
ATOM 1431 C C . GLY A 1 186 ? 11.359 -2.429 8.561 1.00 83.81 186 GLY A C 1
ATOM 1432 O O . GLY A 1 186 ? 11.716 -3.548 8.917 1.00 83.81 186 GLY A O 1
ATOM 1433 N N . VAL A 1 187 ? 10.509 -2.255 7.545 1.00 86.88 187 VAL A N 1
ATOM 1434 C CA . VAL A 1 187 ? 9.879 -3.369 6.824 1.00 86.88 187 VAL A CA 1
ATOM 1435 C C . VAL A 1 187 ? 10.775 -3.944 5.729 1.00 86.88 187 VAL A C 1
ATOM 1437 O O . VAL A 1 187 ? 11.710 -3.298 5.240 1.00 86.88 187 VAL A O 1
ATOM 1440 N N . ALA A 1 188 ? 10.462 -5.169 5.304 1.00 88.44 188 ALA A N 1
ATOM 1441 C CA . ALA A 1 188 ? 11.195 -5.861 4.255 1.00 88.44 188 ALA A CA 1
ATOM 1442 C C . ALA A 1 188 ? 11.117 -5.118 2.907 1.00 88.44 188 ALA A C 1
ATOM 1444 O O . ALA A 1 188 ? 10.050 -4.759 2.406 1.00 88.44 188 ALA A O 1
ATOM 1445 N N . HIS A 1 189 ? 12.270 -4.935 2.261 1.00 94.12 189 HIS A N 1
ATOM 1446 C CA . HIS A 1 189 ? 12.337 -4.278 0.960 1.00 94.12 189 HIS A CA 1
ATOM 1447 C C . HIS A 1 189 ? 11.992 -5.253 -0.183 1.00 94.12 189 HIS A C 1
ATOM 1449 O O . HIS A 1 189 ? 12.876 -5.822 -0.835 1.00 94.12 189 HIS A O 1
ATOM 1455 N N . ILE A 1 190 ? 10.707 -5.364 -0.524 1.00 95.56 190 ILE A N 1
ATOM 1456 C CA . ILE A 1 190 ? 10.207 -6.338 -1.514 1.00 95.56 190 ILE A CA 1
ATOM 1457 C C . ILE A 1 190 ? 10.764 -6.142 -2.932 1.00 95.56 190 ILE A C 1
ATOM 1459 O O . ILE A 1 190 ? 10.863 -7.101 -3.685 1.00 95.56 190 ILE A O 1
ATOM 1463 N N . PHE A 1 191 ? 11.214 -4.939 -3.306 1.00 95.06 191 PHE A N 1
ATOM 1464 C CA . PHE A 1 191 ? 11.780 -4.677 -4.640 1.00 95.06 191 PHE A CA 1
ATOM 1465 C C . PHE A 1 191 ? 13.307 -4.821 -4.755 1.00 95.06 191 PHE A C 1
ATOM 1467 O O . PHE A 1 191 ? 13.870 -4.618 -5.836 1.00 95.06 191 PHE A O 1
ATOM 1474 N N . LYS A 1 192 ? 14.011 -5.181 -3.673 1.00 92.44 192 LYS A N 1
ATOM 1475 C CA . LYS A 1 192 ? 15.480 -5.156 -3.639 1.00 92.44 192 LYS A CA 1
ATOM 1476 C C . LYS A 1 192 ? 16.051 -6.127 -4.676 1.00 92.44 192 LYS A C 1
ATOM 1478 O O . LYS A 1 192 ? 15.646 -7.286 -4.742 1.00 92.44 192 LYS A O 1
ATOM 1483 N N . GLY A 1 193 ? 16.948 -5.640 -5.534 1.00 88.75 193 GLY A N 1
ATOM 1484 C CA . GLY A 1 193 ? 17.583 -6.436 -6.594 1.00 88.75 193 GLY A CA 1
ATOM 1485 C C . GLY A 1 193 ? 16.695 -6.792 -7.801 1.00 88.75 193 GLY A C 1
ATOM 1486 O O . GLY A 1 193 ? 17.226 -7.232 -8.823 1.00 88.75 193 GLY A O 1
ATOM 1487 N N . LEU A 1 194 ? 15.376 -6.546 -7.763 1.00 89.94 194 LEU A N 1
ATOM 1488 C CA . LEU A 1 194 ? 14.486 -6.836 -8.899 1.00 89.94 194 LEU A CA 1
ATOM 1489 C C . LEU A 1 194 ? 14.827 -6.037 -10.166 1.00 89.94 194 LEU A C 1
ATOM 1491 O O . LEU A 1 194 ? 14.887 -6.657 -11.230 1.00 89.94 194 LEU A O 1
ATOM 1495 N N . PRO A 1 195 ? 15.133 -4.725 -10.111 1.00 88.88 195 PRO A N 1
ATOM 1496 C CA . PRO A 1 195 ? 15.503 -3.976 -11.313 1.00 88.88 195 PRO A CA 1
ATOM 1497 C C . PRO A 1 195 ? 16.763 -4.531 -11.991 1.00 88.88 195 PRO A C 1
ATOM 1499 O O . PRO A 1 195 ? 16.831 -4.615 -13.215 1.00 88.88 195 PRO A O 1
ATOM 1502 N N . ALA A 1 196 ? 17.761 -4.945 -11.202 1.00 86.94 196 ALA A N 1
ATOM 1503 C CA . ALA A 1 196 ? 19.020 -5.494 -11.710 1.00 86.94 196 ALA A CA 1
ATOM 1504 C C . ALA A 1 196 ? 18.845 -6.887 -12.335 1.00 86.94 196 ALA A C 1
ATOM 1506 O O . ALA A 1 196 ? 19.552 -7.237 -13.277 1.00 86.94 196 ALA A O 1
ATOM 1507 N N . SER A 1 197 ? 17.869 -7.661 -11.856 1.00 83.94 197 SER A N 1
ATOM 1508 C CA . SER A 1 197 ? 17.565 -8.993 -12.387 1.00 83.94 197 SER A CA 1
ATOM 1509 C C . SER A 1 197 ? 16.984 -8.984 -13.812 1.00 83.94 197 SER A C 1
ATOM 1511 O O . SER A 1 197 ? 16.932 -10.028 -14.461 1.00 83.94 197 SER A O 1
ATOM 1513 N N . VAL A 1 198 ? 16.552 -7.825 -14.325 1.00 82.81 198 VAL A N 1
ATOM 1514 C CA . VAL A 1 198 ? 16.142 -7.661 -15.727 1.00 82.81 198 VAL A CA 1
ATOM 1515 C C . VAL A 1 198 ? 17.401 -7.465 -16.580 1.00 82.81 198 VAL A C 1
ATOM 1517 O O . VAL A 1 198 ? 17.889 -6.348 -16.759 1.00 82.81 198 VAL A O 1
ATOM 1520 N N . ARG A 1 199 ? 17.962 -8.572 -17.085 1.00 75.50 199 ARG A N 1
ATOM 1521 C CA . ARG A 1 199 ? 19.182 -8.554 -17.907 1.00 75.50 199 ARG A CA 1
ATOM 1522 C C . ARG A 1 199 ? 18.895 -8.021 -19.314 1.00 75.50 199 ARG A C 1
ATOM 1524 O O . ARG A 1 199 ? 18.217 -8.670 -20.115 1.00 75.50 199 ARG A O 1
ATOM 1531 N N . LEU A 1 200 ? 19.445 -6.845 -19.604 1.00 64.38 200 LEU A N 1
ATOM 1532 C CA . LEU A 1 200 ? 19.586 -6.317 -20.960 1.00 64.38 200 LEU A CA 1
ATOM 1533 C C . LEU A 1 200 ? 20.747 -7.039 -21.650 1.00 64.38 200 LEU A C 1
ATOM 1535 O O . LEU A 1 200 ? 21.779 -7.289 -21.031 1.00 64.38 200 LEU A O 1
ATOM 1539 N N . THR A 1 201 ? 20.582 -7.377 -22.920 1.00 66.50 201 THR A N 1
ATOM 1540 C CA . THR A 1 201 ? 21.678 -7.864 -23.764 1.00 66.50 201 THR A CA 1
ATOM 1541 C C . THR A 1 201 ? 22.624 -6.713 -24.115 1.00 66.50 201 THR A C 1
ATOM 1543 O O .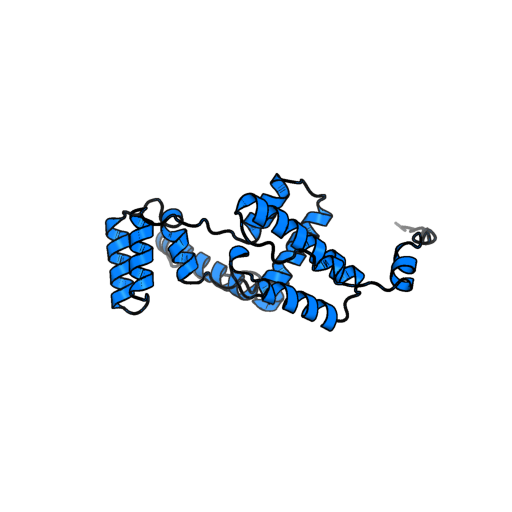 THR A 1 201 ? 22.220 -5.548 -24.138 1.00 66.50 201 THR A O 1
ATOM 1546 N N . SER A 1 202 ? 23.887 -7.016 -24.425 1.00 57.41 202 SER A N 1
ATOM 1547 C CA . SER A 1 202 ? 24.897 -6.002 -24.767 1.00 57.41 202 SER A CA 1
ATOM 1548 C C . SER A 1 202 ? 24.478 -5.114 -25.951 1.00 57.41 202 SER A C 1
ATOM 1550 O O . SER A 1 202 ? 24.766 -3.919 -25.957 1.00 57.41 202 SER A O 1
ATOM 1552 N N . GLY A 1 203 ? 23.726 -5.664 -26.915 1.00 55.19 203 GLY A N 1
ATOM 1553 C CA . GLY A 1 203 ? 23.167 -4.909 -28.043 1.00 55.19 203 GLY A CA 1
ATOM 1554 C C . GLY A 1 203 ? 22.069 -3.914 -27.642 1.00 55.19 203 GLY A C 1
ATOM 1555 O O . GLY A 1 203 ? 22.027 -2.799 -28.159 1.00 55.19 203 GLY A O 1
ATOM 1556 N N . GLU A 1 204 ? 21.222 -4.268 -26.672 1.00 61.66 204 GLU A N 1
ATOM 1557 C CA . GLU A 1 204 ? 20.186 -3.372 -26.132 1.00 61.66 204 GLU A CA 1
ATOM 1558 C C . GLU A 1 204 ? 20.804 -2.217 -25.328 1.00 61.66 204 GLU A C 1
ATOM 1560 O O . GLU A 1 204 ? 20.335 -1.082 -25.411 1.00 61.66 204 GLU A O 1
ATOM 1565 N N . VAL A 1 205 ? 21.891 -2.476 -24.590 1.00 61.59 205 VAL A N 1
ATOM 1566 C CA . VAL A 1 205 ? 22.649 -1.432 -23.877 1.00 61.59 205 VAL A CA 1
ATOM 1567 C C . VAL A 1 205 ? 23.305 -0.465 -24.867 1.00 61.59 205 VAL A C 1
ATOM 1569 O O . VAL A 1 205 ? 23.206 0.750 -24.694 1.00 61.59 205 VAL A O 1
ATOM 1572 N N . ALA A 1 206 ? 23.904 -0.987 -25.941 1.00 58.81 206 ALA A N 1
ATOM 1573 C CA . ALA A 1 206 ? 24.513 -0.171 -26.989 1.00 58.81 206 ALA A CA 1
ATOM 1574 C C . ALA A 1 206 ? 23.492 0.737 -27.699 1.00 58.81 206 ALA A C 1
ATOM 1576 O O . ALA A 1 206 ? 23.806 1.884 -28.001 1.00 58.81 206 ALA A O 1
ATOM 1577 N N . LEU A 1 207 ? 22.259 0.265 -27.923 1.00 61.62 207 LEU A N 1
ATOM 1578 C CA . LEU A 1 207 ? 21.162 1.058 -28.497 1.00 61.62 207 LEU A CA 1
ATOM 1579 C C . LEU A 1 207 ? 20.712 2.218 -27.596 1.00 61.62 207 LEU A C 1
ATOM 1581 O O . LEU A 1 207 ? 20.375 3.284 -28.108 1.00 61.62 207 LEU A O 1
ATOM 1585 N N . LEU A 1 208 ? 20.727 2.037 -26.272 1.00 61.19 208 LEU A N 1
ATOM 1586 C CA . LEU A 1 208 ? 20.346 3.076 -25.304 1.00 61.19 208 LEU A CA 1
ATOM 1587 C C . LEU A 1 208 ? 21.412 4.163 -25.132 1.00 61.19 208 LEU A C 1
ATOM 1589 O O . LEU A 1 208 ? 21.073 5.304 -24.831 1.00 61.19 208 LEU A O 1
ATOM 1593 N N . LEU A 1 209 ? 22.684 3.808 -25.321 1.00 63.38 209 LEU A N 1
ATOM 1594 C CA . LEU A 1 209 ? 23.819 4.729 -25.236 1.00 63.38 209 LEU A CA 1
ATOM 1595 C C . LEU A 1 209 ? 24.065 5.501 -26.540 1.00 63.38 209 LEU A C 1
ATOM 1597 O O . LEU A 1 209 ? 24.940 6.366 -26.576 1.00 63.38 209 LEU A O 1
ATOM 1601 N N . ARG A 1 210 ? 23.300 5.233 -27.610 1.00 56.53 210 ARG A N 1
ATOM 1602 C CA . ARG A 1 210 ? 23.401 6.028 -28.837 1.00 56.53 210 ARG A CA 1
ATOM 1603 C C . ARG A 1 210 ? 22.934 7.461 -28.555 1.00 56.53 210 ARG A C 1
ATOM 1605 O O . ARG A 1 210 ? 21.808 7.643 -28.081 1.00 56.53 210 ARG A O 1
ATOM 1612 N N . PRO A 1 211 ? 23.743 8.489 -28.869 1.00 48.66 211 PRO A N 1
ATOM 1613 C CA . PRO A 1 211 ? 23.285 9.867 -28.796 1.00 48.66 211 PRO A CA 1
ATOM 1614 C C . PRO A 1 211 ? 22.055 10.013 -29.694 1.00 48.66 211 PRO A C 1
ATOM 1616 O O . PRO A 1 211 ? 22.054 9.560 -30.841 1.00 48.66 211 PRO A O 1
ATOM 1619 N N . LYS A 1 212 ? 20.976 10.595 -29.159 1.00 53.97 212 LYS A N 1
ATOM 1620 C CA . LYS A 1 212 ? 19.769 10.867 -29.946 1.00 53.97 212 LYS A CA 1
ATOM 1621 C C . LYS A 1 212 ? 20.178 11.727 -31.136 1.00 53.97 212 LYS A C 1
ATOM 1623 O O . LYS A 1 212 ? 20.579 12.871 -30.940 1.00 53.97 212 LYS A O 1
ATOM 1628 N N . ALA A 1 213 ? 20.070 11.180 -32.345 1.00 49.91 213 ALA A N 1
ATOM 1629 C CA . ALA A 1 213 ? 20.243 11.954 -33.564 1.00 49.91 213 ALA A CA 1
ATOM 1630 C C . ALA A 1 213 ? 19.328 13.185 -33.482 1.00 49.91 213 ALA A C 1
ATOM 1632 O O . ALA A 1 213 ? 18.127 13.055 -33.213 1.00 49.91 213 ALA A O 1
ATOM 1633 N N . GLN A 1 214 ? 19.913 14.374 -33.639 1.00 43.03 214 GLN A N 1
ATOM 1634 C CA . GLN A 1 214 ? 19.167 15.623 -33.734 1.00 43.03 214 GLN A CA 1
ATOM 1635 C C . GLN A 1 214 ? 18.132 15.456 -34.849 1.00 43.03 214 GLN A C 1
ATOM 1637 O O . GLN A 1 214 ? 18.486 15.230 -36.004 1.00 43.03 214 GLN A O 1
ATOM 1642 N N . LYS A 1 215 ? 16.840 15.522 -34.503 1.00 43.06 215 LYS A N 1
ATOM 1643 C CA . LYS A 1 215 ? 15.797 15.654 -35.521 1.00 43.06 215 LYS A CA 1
ATOM 1644 C C . LYS A 1 215 ? 16.085 16.949 -36.291 1.00 43.06 215 LYS A C 1
ATOM 1646 O O . LYS A 1 215 ? 16.273 17.972 -35.628 1.00 43.06 215 LYS A O 1
ATOM 1651 N N . PRO A 1 216 ? 16.123 16.940 -37.633 1.00 40.31 216 PRO A N 1
ATOM 1652 C CA . PRO A 1 216 ? 16.287 18.174 -38.386 1.00 40.31 216 PRO A CA 1
ATOM 1653 C C . PRO A 1 216 ? 15.137 19.126 -38.039 1.00 40.31 216 PRO A C 1
ATOM 1655 O O . PRO A 1 216 ? 13.970 18.724 -38.023 1.00 40.31 216 PRO A O 1
ATOM 1658 N N . LEU A 1 217 ? 15.473 20.379 -37.713 1.00 35.34 217 LEU A N 1
ATOM 1659 C CA . LEU A 1 217 ? 14.499 21.456 -37.555 1.00 35.34 217 LEU A CA 1
ATOM 1660 C C . LEU A 1 217 ? 13.797 21.668 -38.902 1.00 35.34 217 LEU A C 1
ATOM 1662 O O . LEU A 1 217 ? 14.338 22.322 -39.790 1.00 35.34 217 LEU A O 1
ATOM 1666 N N . ILE A 1 218 ? 12.583 21.147 -39.050 1.00 42.41 218 ILE A N 1
ATOM 1667 C CA . ILE A 1 218 ? 11.683 21.592 -40.113 1.00 42.41 218 ILE A CA 1
ATOM 1668 C C . ILE A 1 218 ? 11.045 22.888 -39.608 1.00 42.41 218 ILE A C 1
ATOM 1670 O O . ILE A 1 218 ? 10.148 22.866 -38.765 1.00 42.41 218 ILE A O 1
ATOM 1674 N N . LYS A 1 219 ? 11.570 24.028 -40.068 1.00 35.53 219 LYS A N 1
ATOM 1675 C CA . LYS A 1 219 ? 10.948 25.342 -39.868 1.00 35.53 219 LYS A CA 1
ATOM 1676 C C . LYS A 1 219 ? 9.704 25.410 -40.755 1.00 35.53 219 LYS A C 1
ATOM 1678 O O . LYS A 1 219 ? 9.834 25.540 -41.967 1.00 35.53 219 LYS A O 1
ATOM 1683 N N . TYR A 1 220 ? 8.515 25.329 -40.168 1.00 36.91 220 TYR A N 1
ATOM 1684 C CA . TYR A 1 220 ? 7.292 25.743 -40.855 1.00 36.91 220 TYR A CA 1
ATOM 1685 C C . TYR A 1 220 ? 7.137 27.258 -40.690 1.00 36.91 220 TYR A C 1
ATOM 1687 O O . TYR A 1 220 ? 7.190 27.767 -39.572 1.00 36.91 220 TYR A O 1
ATOM 1695 N N . ILE A 1 221 ? 6.990 27.970 -41.808 1.00 35.84 221 ILE A N 1
ATOM 1696 C CA . ILE A 1 221 ? 6.588 29.379 -41.845 1.00 35.84 221 ILE A CA 1
ATOM 1697 C C . ILE A 1 221 ? 5.064 29.385 -41.963 1.00 35.84 221 ILE A C 1
ATOM 1699 O O . ILE A 1 221 ? 4.520 28.886 -42.946 1.00 35.84 221 ILE A O 1
ATOM 1703 N N . THR A 1 222 ? 4.378 29.916 -40.957 1.00 36.75 222 THR A N 1
ATOM 1704 C CA . THR A 1 222 ? 2.927 30.130 -40.983 1.00 36.75 222 THR A CA 1
ATOM 1705 C C . THR A 1 222 ? 2.660 31.524 -41.549 1.00 36.75 222 THR A C 1
ATOM 1707 O O . THR A 1 222 ? 3.130 32.506 -40.980 1.00 36.75 222 THR A O 1
ATOM 1710 N N . PHE A 1 223 ? 1.921 31.623 -42.656 1.00 35.94 223 PHE A N 1
ATOM 1711 C CA . PHE A 1 223 ? 1.361 32.891 -43.133 1.00 35.94 223 PHE A CA 1
ATOM 1712 C C . PHE A 1 223 ? -0.060 33.046 -42.589 1.00 35.94 223 PHE A C 1
ATOM 1714 O O . PHE A 1 223 ? -0.892 32.158 -42.765 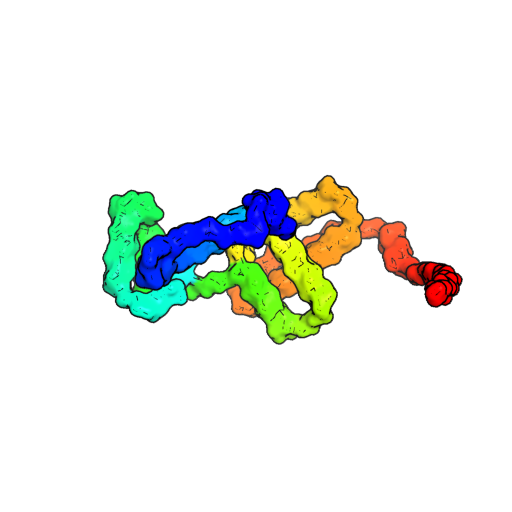1.00 35.94 223 PHE A O 1
ATOM 1721 N N . THR A 1 224 ? -0.331 34.179 -41.949 1.00 33.97 224 THR A N 1
ATOM 1722 C CA . THR A 1 224 ? -1.678 34.619 -41.576 1.00 33.97 224 THR A CA 1
ATOM 1723 C C . THR A 1 224 ? -2.123 35.648 -42.611 1.00 33.97 224 THR A C 1
ATOM 1725 O O . THR A 1 224 ? -1.437 36.653 -42.793 1.00 33.97 224 THR A O 1
ATOM 1728 N N . TYR A 1 225 ? -3.237 35.404 -43.298 1.00 33.38 225 TYR A N 1
ATOM 1729 C CA . TYR A 1 225 ? -3.922 36.433 -44.084 1.00 33.38 225 TYR A CA 1
ATOM 1730 C C . TYR A 1 225 ? -5.011 37.068 -43.211 1.00 33.38 225 TYR A C 1
ATOM 1732 O O . TYR A 1 225 ? -5.673 36.351 -42.457 1.00 33.38 225 TYR A O 1
ATOM 1740 N N . TYR A 1 226 ? -5.103 38.400 -43.274 1.00 50.06 226 TYR A N 1
ATOM 1741 C CA . TYR A 1 226 ? -6.100 39.230 -42.587 1.00 50.06 226 TYR A CA 1
ATOM 1742 C C . TYR A 1 226 ? -7.516 38.977 -43.103 1.00 50.06 226 TYR A C 1
ATOM 1744 O O . TYR A 1 226 ? -7.654 38.755 -44.328 1.00 50.06 226 TYR A O 1
#